Protein AF-A0A2N5Z388-F1 (afdb_monomer_lite)

Secondary structure (DSSP, 8-state):
-HHHHHHHHHHHHHTTS---------S--------HHHHTSEEEEEEE-TT--EEEEEEEEEE-TT--EEEEEEEEEE-TT--EEEEEEEEEEHHHHHHHTTT----SEEEEEEEEEES-TTSBPEEEEEEEEEEEETTTTEEEEEEEEEEEE--B-TTSPEEEEPPPP---TTS---S-TTEEE-TTT--EEEEEEEE-S----S---TTT-TT-EEEEEE-TTS-EEEEEEE--

pLDDT: mean 75.36, std 16.52, range [34.06, 96.88]

Sequence (236 aa):
MKQTFFYVTILIAVCFFTSPTKAQKIDLEKTYEITGKSKRGELLSVERNDAGDYILTYSTKIVNKLKEVKFKFQVYTFDKDFNFKNMEEKEVSLDKYREKTKGRYKGETYHVDGNVVAGFPGTALKLKKKRTTYKWSWYYQDYTSSTEILEKVKPRTEDGDKYIVKFCQNPPQDIALPSVATAFEDNVNGDLYFLAGIRNGKIMSKDFDVNEEHTDLHLIKFNKDLDMVGDLPIKF

Radius of gyration: 29.45 Å; chains: 1; bounding box: 60×61×71 Å

Structure (mmCIF, N/CA/C/O backbone):
data_AF-A0A2N5Z388-F1
#
_entry.id   AF-A0A2N5Z388-F1
#
loop_
_atom_site.group_PDB
_atom_site.id
_atom_site.type_symbol
_atom_site.label_atom_id
_atom_site.label_alt_id
_atom_site.label_comp_id
_atom_site.label_asym_id
_atom_site.label_entity_id
_atom_site.label_seq_id
_atom_site.pdbx_PDB_ins_code
_atom_site.Cartn_x
_atom_site.Cartn_y
_atom_site.Cartn_z
_atom_site.occupancy
_atom_site.B_iso_or_equiv
_atom_site.auth_seq_id
_atom_site.auth_comp_id
_atom_site.auth_asym_id
_atom_site.auth_atom_id
_atom_site.pdbx_PDB_model_num
ATOM 1 N N . MET A 1 1 ? -35.117 44.139 -31.746 1.00 52.50 1 MET A N 1
ATOM 2 C CA . MET A 1 1 ? -34.554 42.779 -31.564 1.00 52.50 1 MET A CA 1
ATOM 3 C C . MET A 1 1 ? -33.472 42.649 -30.482 1.00 52.50 1 MET A C 1
ATOM 5 O O . MET A 1 1 ? -33.254 41.533 -30.042 1.00 52.50 1 MET A O 1
ATOM 9 N N . LYS A 1 2 ? -32.812 43.723 -30.003 1.00 49.22 2 LYS A N 1
ATOM 10 C CA . LYS A 1 2 ? -31.748 43.614 -28.974 1.00 49.22 2 LYS A CA 1
ATOM 11 C C . LYS A 1 2 ? -32.232 43.598 -27.509 1.00 49.22 2 LYS A C 1
ATOM 13 O O . LYS A 1 2 ? -31.531 43.064 -26.662 1.00 49.22 2 LYS A O 1
ATOM 18 N N . GLN A 1 3 ? -33.419 44.132 -27.202 1.00 50.03 3 GLN A N 1
ATOM 19 C CA . GLN A 1 3 ? -33.930 44.187 -25.818 1.00 50.03 3 GLN A CA 1
ATOM 20 C C . GLN A 1 3 ? -34.580 42.877 -25.346 1.00 50.03 3 GLN A C 1
ATOM 22 O O . GLN A 1 3 ? -34.414 42.505 -24.192 1.00 50.03 3 GLN A O 1
ATOM 27 N N . THR A 1 4 ? -35.239 42.121 -26.227 1.00 50.91 4 THR A N 1
ATOM 28 C CA . THR A 1 4 ? -35.846 40.822 -25.879 1.00 50.91 4 THR A CA 1
ATOM 29 C C . THR A 1 4 ? -34.810 39.746 -25.553 1.00 50.91 4 THR A C 1
ATOM 31 O O . THR A 1 4 ? -35.052 38.914 -24.686 1.00 50.91 4 THR A O 1
ATOM 34 N N . PHE A 1 5 ? -33.621 39.805 -26.160 1.00 49.41 5 PHE A N 1
ATOM 35 C CA . PHE A 1 5 ? -32.517 38.889 -25.847 1.00 49.41 5 PHE A CA 1
ATOM 36 C C . PHE A 1 5 ? -31.910 39.122 -24.452 1.00 49.41 5 PHE A C 1
ATOM 38 O O . PHE A 1 5 ? -31.371 38.195 -23.855 1.00 49.41 5 PHE A O 1
ATOM 45 N N . PHE A 1 6 ? -32.011 40.337 -23.904 1.00 50.44 6 PHE A N 1
ATOM 46 C CA . PHE A 1 6 ? -31.430 40.659 -22.597 1.00 50.44 6 PHE A CA 1
ATOM 47 C C . PHE A 1 6 ? -32.284 40.121 -21.436 1.00 50.44 6 PHE A C 1
ATOM 49 O O . PHE A 1 6 ? -31.749 39.613 -20.453 1.00 50.44 6 PHE A O 1
ATOM 56 N N . TYR A 1 7 ? -33.613 40.141 -21.582 1.00 53.28 7 TYR A N 1
ATOM 57 C CA . TYR A 1 7 ? -34.532 39.610 -20.569 1.00 53.28 7 TYR A CA 1
ATOM 58 C C . TYR A 1 7 ? -34.554 38.079 -20.517 1.00 53.28 7 TYR A C 1
ATOM 60 O O . TYR A 1 7 ? -34.660 37.516 -19.431 1.00 53.28 7 TYR A O 1
ATOM 68 N N . VAL A 1 8 ? -34.385 37.396 -21.655 1.00 57.53 8 VAL A N 1
ATOM 69 C CA . VAL A 1 8 ? -34.320 35.922 -21.693 1.00 57.53 8 VAL A CA 1
ATOM 70 C C . VAL A 1 8 ? -33.070 35.404 -20.967 1.00 57.53 8 VAL A C 1
ATOM 72 O O . VAL A 1 8 ? -33.149 34.418 -20.238 1.00 57.53 8 VAL A O 1
ATOM 75 N N . THR A 1 9 ? -31.942 36.112 -21.067 1.00 54.94 9 THR A N 1
ATOM 76 C CA . THR A 1 9 ? -30.701 35.745 -20.363 1.00 54.94 9 THR A CA 1
ATOM 77 C C . THR A 1 9 ? -30.797 35.968 -18.847 1.00 54.94 9 THR A C 1
ATOM 79 O O . THR A 1 9 ? -30.285 35.159 -18.076 1.00 54.94 9 THR A O 1
ATOM 82 N N . ILE A 1 10 ? -31.508 37.010 -18.395 1.00 57.22 10 ILE A N 1
ATOM 83 C CA . ILE A 1 10 ? -31.746 37.259 -16.959 1.00 57.22 10 ILE A CA 1
ATOM 84 C C . ILE A 1 10 ? -32.736 36.239 -16.374 1.00 57.22 10 ILE A C 1
ATOM 86 O O . ILE A 1 10 ? -32.547 35.790 -15.246 1.00 57.22 10 ILE A O 1
ATOM 90 N N . LEU A 1 11 ? -33.747 35.808 -17.137 1.00 52.12 11 LEU A N 1
ATOM 91 C CA . LEU A 1 11 ? -34.729 34.829 -16.660 1.00 52.12 11 LEU A CA 1
ATOM 92 C C . LEU A 1 11 ? -34.120 33.425 -16.475 1.00 52.12 11 LEU A C 1
ATOM 94 O O . LEU A 1 11 ? -34.446 32.738 -15.512 1.00 52.12 11 LEU A O 1
ATOM 98 N N . ILE A 1 12 ? -33.192 33.018 -17.348 1.00 56.06 12 ILE A N 1
ATOM 99 C CA . ILE A 1 12 ? -32.501 31.720 -17.236 1.00 56.06 12 ILE A CA 1
ATOM 100 C C . ILE A 1 12 ? -31.494 31.723 -16.074 1.00 56.06 12 ILE A C 1
ATOM 102 O O . ILE A 1 12 ? -31.349 30.711 -15.393 1.00 56.06 12 ILE A O 1
ATOM 106 N N . ALA A 1 13 ? -30.852 32.859 -15.777 1.00 54.09 13 ALA A N 1
ATOM 107 C CA . ALA A 1 13 ? -29.900 32.969 -14.669 1.00 54.09 13 ALA A CA 1
ATOM 108 C C . ALA A 1 13 ? -30.557 32.867 -13.276 1.00 54.09 13 ALA A C 1
ATOM 110 O O . ALA A 1 13 ? -29.915 32.409 -12.334 1.00 54.09 13 ALA A O 1
ATOM 111 N N . VAL A 1 14 ? -31.836 33.234 -13.132 1.00 55.53 14 VAL A N 1
ATOM 112 C CA . VAL A 1 14 ? -32.560 33.167 -11.845 1.00 55.53 14 VAL A CA 1
ATOM 113 C C . VAL A 1 14 ? -33.070 31.750 -11.533 1.00 55.53 14 VAL A C 1
ATOM 115 O O . VAL A 1 14 ? -33.225 31.395 -10.366 1.00 55.53 14 VAL A O 1
ATOM 118 N N . CYS A 1 15 ? -33.249 30.890 -12.540 1.00 54.38 15 CYS A N 1
ATOM 119 C CA . CYS A 1 15 ? -33.737 29.519 -12.343 1.00 54.38 15 CYS A CA 1
ATOM 120 C C . CYS A 1 15 ? -32.677 28.517 -11.842 1.00 54.38 15 CYS A C 1
ATOM 122 O O . CYS A 1 15 ? -33.039 27.399 -11.484 1.00 54.38 15 CYS A O 1
ATOM 124 N N . PHE A 1 16 ? -31.393 28.890 -11.772 1.00 53.34 16 PHE A N 1
ATOM 125 C CA . PHE A 1 16 ? -30.321 27.990 -11.315 1.00 53.34 16 PHE A CA 1
ATOM 126 C C . PHE A 1 16 ? -29.938 28.131 -9.829 1.00 53.34 16 PHE A C 1
ATOM 128 O O . PHE A 1 16 ? -29.098 27.369 -9.356 1.00 53.34 16 PHE A O 1
ATOM 135 N N . PHE A 1 17 ? -30.550 29.045 -9.064 1.00 57.03 17 PHE A N 1
ATOM 136 C CA . PHE A 1 17 ? -30.087 29.369 -7.701 1.00 57.03 17 PHE A CA 1
ATOM 137 C C . PHE A 1 17 ? -30.888 28.781 -6.534 1.00 57.03 17 PHE A C 1
ATOM 139 O O . PHE A 1 17 ? -30.565 29.063 -5.383 1.00 57.03 17 PHE A O 1
ATOM 146 N N . THR A 1 18 ? -31.891 27.935 -6.767 1.00 57.53 18 THR A N 1
ATOM 147 C CA . THR A 1 18 ? -32.711 27.401 -5.663 1.00 57.53 18 THR A CA 1
ATOM 148 C C . THR A 1 18 ? -32.957 25.903 -5.775 1.00 57.53 18 THR A C 1
ATOM 150 O O . THR A 1 18 ? -34.078 25.422 -5.654 1.00 57.53 18 THR A O 1
ATOM 153 N N . SER A 1 19 ? -31.889 25.122 -5.929 1.00 63.31 19 SER A N 1
ATOM 154 C CA . SER A 1 19 ? -31.940 23.764 -5.382 1.00 63.31 19 SER A CA 1
ATOM 155 C C . SER A 1 19 ? -31.732 23.886 -3.872 1.00 63.31 19 SER A C 1
ATOM 157 O O . SER A 1 19 ? -30.620 24.232 -3.469 1.00 63.31 19 SER A O 1
ATOM 159 N N . PRO A 1 20 ? -32.744 23.651 -3.010 1.00 61.53 20 PRO A N 1
ATOM 160 C CA . PRO A 1 20 ? -32.482 23.497 -1.592 1.00 61.53 20 PRO A CA 1
ATOM 161 C C . PRO A 1 20 ? -31.574 22.280 -1.457 1.00 61.53 20 PRO A C 1
ATOM 163 O O . PRO A 1 20 ? -32.001 21.136 -1.617 1.00 61.53 20 PRO A O 1
ATOM 166 N N . THR A 1 21 ? -30.295 22.534 -1.202 1.00 62.12 21 THR A N 1
ATOM 167 C CA . THR A 1 21 ? -29.378 21.529 -0.689 1.00 62.12 21 THR A CA 1
ATOM 168 C C . THR A 1 21 ? -30.033 20.983 0.569 1.00 62.12 21 THR A C 1
ATOM 170 O O . THR A 1 21 ? -30.054 21.654 1.601 1.00 62.12 21 THR A O 1
ATOM 173 N N . LYS A 1 22 ? -30.646 19.799 0.472 1.00 65.56 22 LYS A N 1
ATOM 174 C CA . LYS A 1 22 ? -31.075 19.032 1.637 1.00 65.56 22 LYS A CA 1
ATOM 175 C C . LYS A 1 22 ? -29.800 18.669 2.382 1.00 65.56 22 LYS A C 1
ATOM 177 O O . LYS A 1 22 ? -29.183 17.644 2.105 1.00 65.56 22 LYS A O 1
ATOM 182 N N . ALA A 1 23 ? -29.359 19.568 3.254 1.00 66.50 23 ALA A N 1
ATOM 183 C CA . ALA A 1 23 ? -28.305 19.279 4.198 1.00 66.50 23 ALA A CA 1
ATOM 184 C C . ALA A 1 23 ? -28.778 18.065 4.998 1.00 66.50 23 ALA A C 1
ATOM 186 O O . ALA A 1 23 ? -29.896 18.064 5.520 1.00 66.50 23 ALA A O 1
ATOM 187 N N . GLN A 1 24 ? -27.971 17.007 5.015 1.00 70.56 24 GLN A N 1
ATOM 188 C CA . GLN A 1 24 ? -28.251 15.848 5.848 1.00 70.56 24 GLN A CA 1
ATOM 189 C C . GLN A 1 24 ? -28.331 16.347 7.290 1.00 70.56 24 GLN A C 1
ATOM 191 O O . GLN A 1 24 ? -27.362 16.892 7.818 1.00 70.56 24 GLN A O 1
ATOM 196 N N . LYS A 1 25 ? -29.514 16.242 7.893 1.00 78.31 25 LYS A N 1
AT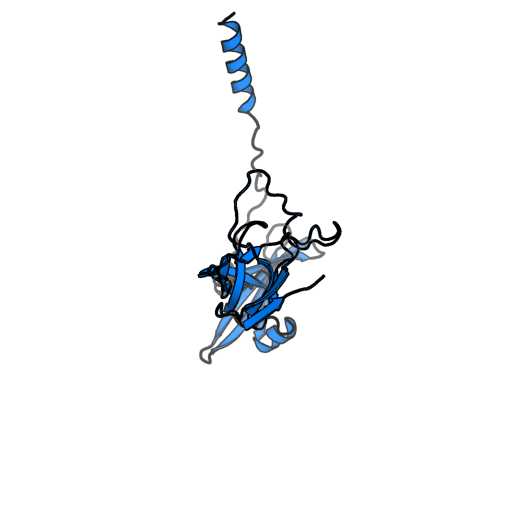OM 197 C CA . LYS A 1 25 ? -29.693 16.570 9.299 1.00 78.31 25 LYS A CA 1
ATOM 198 C C . LYS A 1 25 ? -29.243 15.348 10.088 1.00 78.31 25 LYS A C 1
ATOM 200 O O . LYS A 1 25 ? -29.709 14.244 9.824 1.00 78.31 25 LYS A O 1
ATOM 205 N N . ILE A 1 26 ? -28.286 15.537 10.988 1.00 80.38 26 ILE A N 1
ATOM 206 C CA . ILE A 1 26 ? -27.867 14.481 11.906 1.00 80.38 26 ILE A CA 1
ATOM 207 C C . ILE A 1 26 ? -28.966 14.373 12.962 1.00 80.38 26 ILE A C 1
ATOM 209 O O . ILE A 1 26 ? -29.173 15.305 13.738 1.00 80.38 26 ILE A O 1
ATOM 213 N N . ASP A 1 27 ? -29.702 13.264 12.943 1.00 81.94 27 ASP A N 1
ATOM 214 C CA . ASP A 1 27 ? -30.831 13.043 13.854 1.00 81.94 27 ASP A CA 1
ATOM 215 C C . ASP A 1 27 ? -30.377 12.646 15.267 1.00 81.94 27 ASP A C 1
ATOM 217 O O . ASP A 1 27 ? -31.081 12.909 16.240 1.00 81.94 27 ASP A O 1
ATOM 221 N N . LEU A 1 28 ? -29.194 12.034 15.393 1.00 84.94 28 LEU A N 1
ATOM 222 C CA . LEU A 1 28 ? -28.640 11.584 16.666 1.00 84.94 28 LEU A CA 1
ATOM 223 C C . LEU A 1 28 ? -27.109 11.646 16.644 1.00 84.94 28 LEU A C 1
ATOM 225 O O . LEU A 1 28 ? -26.469 11.038 15.789 1.00 84.94 28 LEU A O 1
ATOM 229 N N . GLU A 1 29 ? -26.533 12.343 17.621 1.00 86.94 29 GLU A N 1
ATOM 230 C CA . GLU A 1 29 ? -25.091 12.442 17.843 1.00 86.94 29 GLU A CA 1
ATOM 231 C C . GLU A 1 29 ? -24.796 12.184 19.324 1.00 86.94 29 GLU A C 1
ATOM 233 O O . GLU A 1 29 ? -25.458 12.738 20.206 1.00 86.94 29 GLU A O 1
ATOM 238 N N . LYS A 1 30 ? -23.814 11.323 19.608 1.00 91.69 30 LYS A N 1
ATOM 239 C CA . LYS A 1 30 ? -23.309 11.071 20.962 1.00 91.69 30 LYS A CA 1
ATOM 240 C C . LYS A 1 30 ? -21.792 11.008 20.950 1.00 91.69 30 LYS A C 1
ATOM 242 O O . LYS A 1 30 ? -21.188 10.468 20.026 1.00 91.69 30 LYS A O 1
ATOM 247 N N . THR A 1 31 ? -21.193 11.502 22.027 1.00 92.19 31 THR A N 1
ATOM 248 C CA . THR A 1 31 ? -19.744 11.485 22.226 1.00 92.19 31 THR A CA 1
ATOM 249 C C . THR A 1 31 ? -19.378 10.430 23.256 1.00 92.19 31 THR A C 1
ATOM 251 O O . THR A 1 31 ? -19.951 10.389 24.344 1.00 92.19 31 THR A O 1
ATOM 254 N N . TYR A 1 32 ? -18.388 9.602 22.934 1.00 92.69 32 TYR A N 1
ATOM 255 C CA . TYR A 1 32 ? -17.795 8.648 23.863 1.00 92.69 32 TYR A CA 1
ATOM 256 C C . TYR A 1 32 ? -16.274 8.792 23.849 1.00 92.69 32 TYR A C 1
ATOM 258 O O . TYR A 1 32 ? -15.652 8.845 22.785 1.00 92.69 32 TYR A O 1
ATOM 266 N N . GLU A 1 33 ? -15.659 8.844 25.029 1.00 93.81 33 GLU A N 1
ATOM 267 C CA . GLU A 1 33 ? -14.208 8.923 25.132 1.00 93.81 33 GLU A CA 1
ATOM 268 C C . GLU A 1 33 ? -13.572 7.534 24.992 1.00 93.81 33 GLU A C 1
ATOM 270 O O . GLU A 1 33 ? -13.584 6.711 25.906 1.00 93.81 33 GLU A O 1
ATOM 275 N N . ILE A 1 34 ? -12.969 7.280 23.831 1.00 93.00 34 ILE A N 1
ATOM 276 C CA . ILE A 1 34 ? -12.161 6.078 23.602 1.00 93.00 34 ILE A CA 1
ATOM 277 C C . ILE A 1 34 ? -10.855 6.128 24.408 1.00 93.00 34 ILE A C 1
ATOM 279 O O . ILE A 1 34 ? -10.357 7.195 24.780 1.00 93.00 34 ILE A O 1
ATOM 283 N N . THR A 1 35 ? -10.239 4.968 24.643 1.00 93.19 35 THR A N 1
ATOM 284 C CA . THR A 1 35 ? -9.015 4.915 25.454 1.00 93.19 35 THR A CA 1
ATOM 285 C C . THR A 1 35 ? -7.844 5.599 24.746 1.00 93.19 35 THR A C 1
ATOM 287 O O . THR A 1 35 ? -7.785 5.682 23.518 1.00 93.19 35 THR A O 1
ATOM 290 N N . GLY A 1 36 ? -6.825 5.997 25.512 1.00 89.19 36 GLY A N 1
ATOM 291 C CA . GLY A 1 36 ? -5.587 6.536 24.946 1.00 89.19 36 GLY A CA 1
ATOM 292 C C . GLY A 1 36 ? -4.857 5.583 23.987 1.00 89.19 36 GLY A C 1
ATOM 293 O O . GLY A 1 36 ? -4.080 6.053 23.161 1.00 89.19 36 GLY A O 1
ATOM 294 N N . LYS A 1 37 ? -5.090 4.261 24.066 1.00 88.12 37 LYS A N 1
ATOM 295 C CA . LYS A 1 37 ? -4.551 3.303 23.084 1.00 88.12 37 LYS A CA 1
ATOM 296 C C . LYS A 1 37 ? -5.266 3.481 21.744 1.00 88.12 37 LYS A C 1
ATOM 298 O O . LYS A 1 37 ? -4.593 3.750 20.755 1.00 88.12 37 LYS A O 1
ATOM 303 N N . SER A 1 38 ? -6.600 3.455 21.745 1.00 87.25 38 SER A N 1
ATOM 304 C CA . SER A 1 38 ? -7.422 3.695 20.551 1.00 87.25 38 SER A CA 1
ATOM 305 C C . SER A 1 38 ? -7.172 5.065 19.929 1.00 87.25 38 SER A C 1
ATOM 307 O O . SER A 1 38 ? -7.058 5.148 18.713 1.00 87.25 38 SER A O 1
ATOM 309 N N . LYS A 1 39 ? -6.977 6.123 20.736 1.00 87.94 39 LYS A N 1
ATOM 310 C CA . LYS A 1 39 ? -6.624 7.468 20.230 1.00 87.94 39 LYS A CA 1
ATOM 311 C C . LYS A 1 39 ? -5.308 7.495 19.439 1.00 87.94 39 LYS A C 1
ATOM 313 O O . LYS A 1 39 ? -5.156 8.316 18.546 1.00 87.94 39 LYS A O 1
ATOM 318 N N . ARG A 1 40 ? -4.343 6.636 19.790 1.00 87.88 40 ARG A N 1
ATOM 319 C CA . ARG A 1 40 ? -3.055 6.495 19.078 1.00 87.88 40 ARG A CA 1
ATOM 320 C C . ARG A 1 40 ? -3.086 5.420 17.989 1.00 87.88 40 ARG A C 1
ATOM 322 O O . ARG A 1 40 ? -2.080 5.221 17.314 1.00 87.88 40 ARG A O 1
ATOM 329 N N . GLY A 1 41 ? -4.175 4.665 17.916 1.00 86.06 41 GLY A N 1
ATOM 330 C CA . GLY A 1 41 ? -4.373 3.582 16.970 1.00 86.06 41 GLY A CA 1
ATOM 331 C C . GLY A 1 41 ? -5.112 4.029 15.716 1.00 86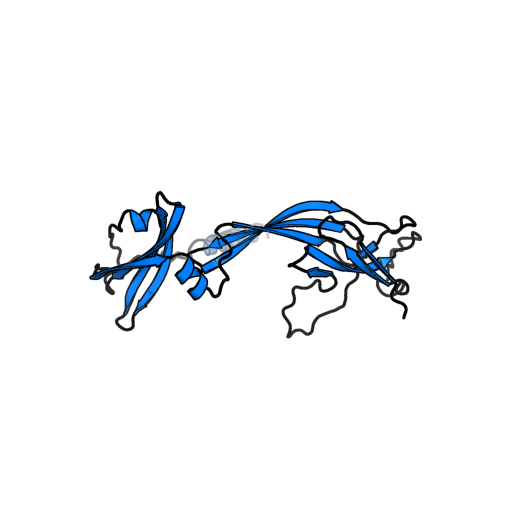.06 41 GLY A C 1
ATOM 332 O O . GLY A 1 41 ? -5.337 5.215 15.491 1.00 86.06 41 GLY A O 1
ATOM 333 N N . GLU A 1 42 ? -5.523 3.047 14.924 1.00 85.38 42 GLU A N 1
ATOM 334 C CA . GLU A 1 42 ? -6.363 3.230 13.740 1.00 85.38 42 GLU A CA 1
ATOM 335 C C . GLU A 1 42 ? -7.706 2.517 13.947 1.00 85.38 42 GLU A C 1
ATOM 337 O O . GLU A 1 42 ? -7.741 1.403 14.482 1.00 85.38 42 GLU A O 1
ATOM 342 N N . LEU A 1 43 ? -8.809 3.147 13.529 1.00 89.69 43 LEU A N 1
ATOM 343 C CA . LEU A 1 43 ? -10.124 2.505 13.448 1.00 89.69 43 LEU A CA 1
ATOM 344 C C . LEU A 1 43 ? -10.109 1.551 12.256 1.00 89.69 43 LEU A C 1
ATOM 346 O O . LEU A 1 43 ? -10.121 2.024 11.131 1.00 89.69 43 LEU A O 1
ATOM 350 N N . LEU A 1 44 ? -10.069 0.243 12.497 1.00 85.62 44 LEU A N 1
ATOM 351 C CA . LEU A 1 44 ? -9.966 -0.800 11.476 1.00 85.62 44 LEU A CA 1
ATOM 352 C C . LEU A 1 44 ? -11.281 -1.119 10.784 1.00 85.62 44 LEU A C 1
ATOM 354 O O . LEU A 1 44 ? -11.307 -1.319 9.575 1.00 85.62 44 LEU A O 1
ATOM 358 N N . SER A 1 45 ? -12.358 -1.231 11.552 1.00 87.44 45 SER A N 1
ATOM 359 C CA . SER A 1 45 ? -13.660 -1.564 10.994 1.00 87.44 45 SER A CA 1
ATOM 360 C C . SER A 1 45 ? -14.785 -0.958 11.811 1.00 87.44 45 SER A C 1
ATOM 362 O O . SER A 1 45 ? -14.659 -0.726 13.018 1.00 87.44 45 SER A O 1
ATOM 364 N N . VAL A 1 46 ? -15.874 -0.686 11.099 1.00 92.19 46 VAL A N 1
ATOM 365 C CA . VAL A 1 46 ? -17.172 -0.322 11.652 1.00 92.19 46 VAL A CA 1
ATOM 366 C C . VAL A 1 46 ? -18.163 -1.304 11.058 1.00 92.19 46 VAL A C 1
ATOM 368 O O . VAL A 1 46 ? -18.428 -1.282 9.858 1.00 92.19 46 VAL A O 1
ATOM 371 N N . GLU A 1 47 ? -18.666 -2.194 11.894 1.00 93.88 47 GLU A N 1
ATOM 372 C CA . GLU A 1 47 ? -19.562 -3.275 11.500 1.00 93.88 47 GLU A CA 1
ATOM 373 C C . GLU A 1 47 ? -20.864 -3.178 12.293 1.00 93.88 47 GLU A C 1
ATOM 375 O O . GLU A 1 47 ? -20.945 -2.470 13.299 1.00 93.88 47 GLU A O 1
ATOM 380 N N . ARG A 1 48 ? -21.900 -3.887 11.841 1.00 94.50 48 ARG A N 1
ATOM 381 C CA . ARG A 1 48 ? -23.100 -4.123 12.642 1.00 94.50 48 ARG A CA 1
ATOM 382 C C . ARG A 1 48 ? -23.265 -5.613 12.882 1.00 94.50 48 ARG A C 1
ATOM 384 O O . ARG A 1 48 ? -23.109 -6.391 11.946 1.00 94.50 48 ARG A O 1
ATOM 391 N N . ASN A 1 49 ? -23.587 -5.995 14.113 1.00 92.50 49 ASN A N 1
ATOM 392 C CA . ASN A 1 49 ? -23.976 -7.375 14.407 1.00 92.50 49 ASN A CA 1
ATOM 393 C C . ASN A 1 49 ? -25.440 -7.638 14.017 1.00 92.50 49 ASN A C 1
ATOM 395 O O . ASN A 1 49 ? -26.177 -6.718 13.657 1.00 92.50 49 ASN A O 1
ATOM 399 N N . ASP A 1 50 ? -25.881 -8.888 14.159 1.00 90.94 50 ASP A N 1
ATOM 400 C CA . ASP A 1 50 ? -27.258 -9.303 13.853 1.00 90.94 50 ASP A CA 1
ATOM 401 C C . ASP A 1 50 ? -28.310 -8.583 14.714 1.00 90.94 50 ASP A C 1
ATOM 403 O O . ASP A 1 50 ? -29.441 -8.361 14.280 1.00 90.94 50 ASP A O 1
ATOM 407 N N . ALA A 1 51 ? -27.939 -8.154 15.927 1.00 91.00 51 ALA A N 1
ATOM 408 C CA . ALA A 1 51 ? -28.804 -7.347 16.788 1.00 91.00 51 ALA A CA 1
ATOM 409 C C . ALA A 1 51 ? -28.944 -5.891 16.294 1.00 91.00 51 ALA A C 1
ATOM 411 O O . ALA A 1 51 ? -29.857 -5.178 16.721 1.00 91.00 51 ALA A O 1
ATOM 412 N N . GLY A 1 52 ? -28.088 -5.461 15.362 1.00 91.62 52 GLY A N 1
ATOM 413 C CA . GLY A 1 52 ? -28.002 -4.113 14.807 1.00 91.62 52 GLY A CA 1
ATOM 414 C C . GLY A 1 52 ? -27.1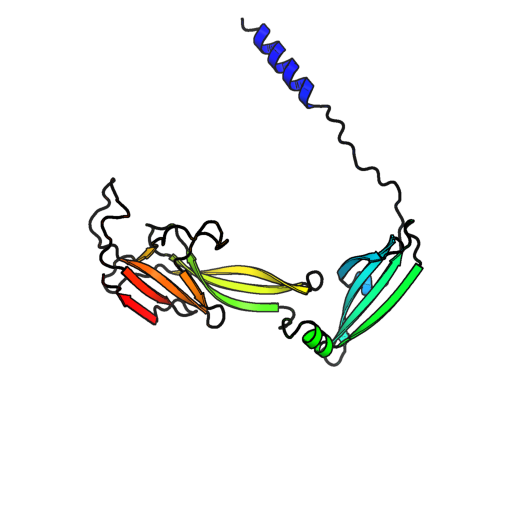66 -3.141 15.643 1.00 91.62 52 GLY A C 1
ATOM 415 O O . GLY A 1 52 ? -27.239 -1.938 15.397 1.00 91.62 52 GLY A O 1
ATOM 416 N N . ASP A 1 53 ? -26.401 -3.645 16.610 1.00 95.62 53 ASP A N 1
ATOM 417 C CA . ASP A 1 53 ? -25.426 -2.869 17.374 1.00 95.62 53 ASP A CA 1
ATOM 418 C C . ASP A 1 53 ? -24.203 -2.560 16.509 1.00 95.62 53 ASP A C 1
ATOM 420 O O . ASP A 1 53 ? -23.793 -3.380 15.687 1.00 95.62 53 ASP A O 1
ATOM 424 N N . TYR A 1 54 ? -23.596 -1.397 16.723 1.00 95.25 54 TYR A N 1
ATOM 425 C CA . TYR A 1 54 ? -22.364 -0.993 16.058 1.00 95.25 54 TYR A CA 1
ATOM 426 C C . TYR A 1 54 ? -21.149 -1.577 16.769 1.00 95.25 54 TYR A C 1
ATOM 428 O O . TYR A 1 54 ? -21.003 -1.432 17.981 1.00 95.25 54 TYR A O 1
ATOM 436 N N . ILE A 1 55 ? -20.246 -2.171 15.999 1.00 96.00 55 ILE A N 1
ATOM 437 C CA . ILE A 1 55 ? -18.982 -2.728 16.467 1.00 96.00 55 ILE A CA 1
ATOM 438 C C . ILE A 1 55 ? -17.851 -1.930 15.829 1.00 96.00 55 ILE A C 1
ATOM 440 O O . ILE A 1 55 ? -17.676 -1.945 14.611 1.00 96.00 55 ILE A O 1
ATOM 444 N N . LEU A 1 56 ? -17.089 -1.220 16.656 1.00 95.06 56 LEU A N 1
ATOM 445 C CA . LEU A 1 56 ? -15.943 -0.421 16.240 1.00 95.06 56 LEU A CA 1
ATOM 446 C C . LEU A 1 56 ? -14.666 -1.111 16.706 1.00 95.06 56 LEU A C 1
ATOM 448 O O . LEU A 1 56 ? -14.401 -1.196 17.906 1.00 95.06 56 LEU A O 1
ATOM 452 N N . THR A 1 57 ? -13.850 -1.569 15.763 1.00 92.19 57 THR A N 1
ATOM 453 C CA . THR A 1 57 ? -12.572 -2.215 16.076 1.00 92.19 57 THR A CA 1
ATOM 454 C C . THR A 1 57 ? -11.434 -1.231 15.880 1.00 92.19 57 THR A C 1
ATOM 456 O O . THR A 1 57 ? -11.152 -0.827 14.759 1.00 92.19 57 THR A O 1
ATOM 459 N N . TYR A 1 58 ? -10.727 -0.886 16.949 1.00 91.62 58 TYR A N 1
ATOM 460 C CA . TYR A 1 58 ? -9.484 -0.122 16.885 1.00 91.62 58 TYR A CA 1
ATOM 461 C C . TYR A 1 58 ? -8.290 -1.057 16.982 1.00 91.62 58 TYR A C 1
ATOM 463 O O . TYR A 1 58 ? -8.332 -2.040 17.721 1.00 91.62 58 TYR A O 1
ATOM 471 N N . SER A 1 59 ? -7.199 -0.732 16.293 1.00 87.88 59 SER A N 1
ATOM 472 C CA . SER A 1 59 ? -5.918 -1.408 16.486 1.00 87.88 59 SER A CA 1
ATOM 473 C C . SER A 1 59 ? -4.816 -0.445 16.870 1.00 87.88 59 SER A C 1
ATOM 475 O O . SER A 1 59 ? -4.708 0.661 16.349 1.00 87.88 59 SER A O 1
ATOM 477 N N . THR A 1 60 ? -3.966 -0.889 17.784 1.00 89.06 60 THR A N 1
ATOM 478 C CA . THR A 1 60 ? -2.797 -0.145 18.226 1.00 89.06 60 THR A CA 1
ATOM 479 C C . THR A 1 60 ? -1.588 -1.057 18.173 1.00 89.06 60 THR A C 1
ATOM 481 O O . THR A 1 60 ? -1.545 -2.108 18.822 1.00 89.06 60 THR A O 1
ATOM 484 N N . LYS A 1 61 ? -0.570 -0.627 17.433 1.00 84.88 61 LYS A N 1
ATOM 485 C CA . LYS A 1 61 ? 0.752 -1.238 17.485 1.00 84.88 61 LYS A CA 1
ATOM 486 C C . LYS A 1 61 ? 1.441 -0.850 18.788 1.00 84.88 61 LYS A C 1
ATOM 488 O O . LYS A 1 61 ? 1.540 0.327 19.131 1.00 84.88 61 LYS A O 1
ATOM 493 N N . ILE A 1 62 ? 1.957 -1.843 19.495 1.00 84.88 62 ILE A N 1
ATOM 494 C CA . ILE A 1 62 ? 2.765 -1.663 20.694 1.00 84.88 62 ILE A CA 1
ATOM 495 C C . ILE A 1 62 ? 4.130 -2.269 20.431 1.00 84.88 62 ILE A C 1
ATOM 497 O O . ILE A 1 62 ? 4.251 -3.444 20.089 1.00 84.88 62 ILE A O 1
ATOM 501 N N . VAL A 1 63 ? 5.158 -1.448 20.607 1.00 83.44 63 VAL A N 1
ATOM 502 C CA . VAL A 1 63 ? 6.550 -1.884 20.594 1.00 83.44 63 VAL A CA 1
ATOM 503 C C . VAL A 1 63 ? 7.028 -1.854 22.036 1.00 83.44 63 VAL A C 1
ATOM 505 O O . VAL A 1 63 ? 6.993 -0.802 22.677 1.00 83.44 63 VAL A O 1
ATOM 508 N N . ASN A 1 64 ? 7.406 -3.009 22.581 1.00 81.44 64 ASN A N 1
ATOM 509 C CA . ASN A 1 64 ? 7.935 -3.067 23.941 1.00 81.44 64 ASN A CA 1
ATOM 510 C C . ASN A 1 64 ? 9.431 -2.693 23.977 1.00 81.44 64 ASN A C 1
ATOM 512 O O . ASN A 1 64 ? 10.076 -2.506 22.944 1.00 81.44 64 ASN A O 1
ATOM 516 N N . LYS A 1 65 ? 10.005 -2.594 25.184 1.00 80.25 65 LYS A N 1
ATOM 517 C CA . LYS A 1 65 ? 11.430 -2.258 25.382 1.00 80.25 65 LYS A CA 1
ATOM 518 C C . LYS A 1 6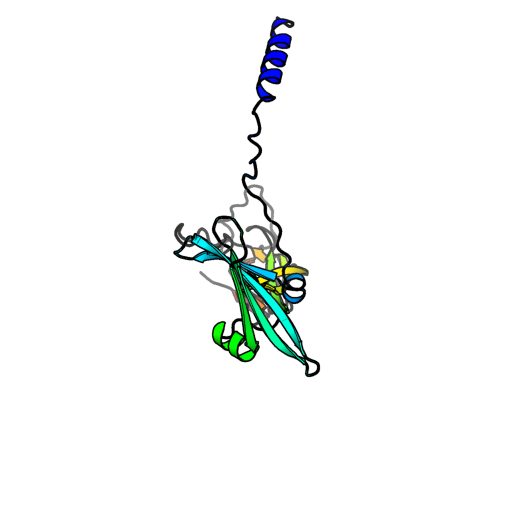5 ? 12.390 -3.250 24.709 1.00 80.25 65 LYS A C 1
ATOM 520 O O . LYS A 1 65 ? 13.509 -2.875 24.381 1.00 80.25 65 LYS A O 1
ATOM 525 N N . LEU A 1 66 ? 11.941 -4.485 24.482 1.00 79.12 66 LEU A N 1
ATOM 526 C CA . LEU A 1 66 ? 12.692 -5.554 23.821 1.00 79.12 66 LEU A CA 1
ATOM 527 C C . LEU A 1 66 ? 12.503 -5.558 22.291 1.00 79.12 66 LEU A C 1
ATOM 529 O O . LEU A 1 66 ? 12.935 -6.492 21.626 1.00 79.12 66 LEU A O 1
ATOM 533 N N . LYS A 1 67 ? 11.880 -4.513 21.720 1.00 77.25 67 LYS A N 1
ATOM 534 C CA . LYS A 1 67 ? 11.541 -4.379 20.290 1.00 77.25 67 LYS A CA 1
ATOM 535 C C . LYS A 1 67 ? 10.585 -5.451 19.756 1.00 77.25 67 LYS A C 1
ATOM 537 O O . LYS A 1 67 ? 10.418 -5.572 18.543 1.00 77.25 67 LYS A O 1
ATOM 542 N N . GLU A 1 68 ? 9.900 -6.180 20.629 1.00 79.44 68 GLU A N 1
ATOM 543 C CA . GLU A 1 68 ? 8.829 -7.074 20.210 1.00 79.44 68 GLU A CA 1
ATOM 544 C C . GLU A 1 68 ? 7.606 -6.246 19.822 1.00 79.44 68 GLU A C 1
ATOM 546 O O . GLU A 1 68 ? 7.169 -5.346 20.552 1.00 79.44 68 GLU A O 1
ATOM 551 N N . VAL A 1 69 ? 7.052 -6.569 18.657 1.00 81.62 69 VAL A N 1
ATOM 552 C CA . VAL A 1 69 ? 5.858 -5.921 18.127 1.00 81.62 69 VAL A CA 1
ATOM 553 C C . VAL A 1 69 ? 4.640 -6.754 18.492 1.00 81.62 69 VAL A C 1
ATOM 555 O O . VAL A 1 69 ? 4.538 -7.934 18.144 1.00 81.62 69 VAL A O 1
ATOM 558 N N . LYS A 1 70 ? 3.691 -6.116 19.170 1.00 85.69 70 LYS A N 1
ATOM 559 C CA . LYS A 1 70 ? 2.384 -6.683 19.482 1.00 85.69 70 LYS A CA 1
ATOM 560 C C . LYS A 1 70 ? 1.284 -5.764 18.983 1.00 85.69 70 LYS A C 1
ATOM 562 O O . LYS A 1 70 ? 1.427 -4.543 18.990 1.00 85.69 70 LYS A O 1
ATOM 567 N N . PHE A 1 71 ? 0.171 -6.360 18.598 1.00 84.12 71 PHE A N 1
ATOM 568 C CA . PHE A 1 71 ? -1.017 -5.647 18.165 1.00 84.12 71 PHE A CA 1
ATOM 569 C C . PHE A 1 71 ? -2.092 -5.815 19.214 1.00 84.12 71 PHE A C 1
ATOM 571 O O . PHE A 1 71 ? -2.436 -6.938 19.584 1.00 84.12 71 PHE A O 1
ATOM 578 N N . LYS A 1 72 ? -2.606 -4.693 19.704 1.00 89.12 72 LYS A N 1
ATOM 579 C CA . LYS A 1 72 ? -3.779 -4.680 20.566 1.00 89.12 72 LYS A CA 1
ATOM 580 C C . LYS A 1 72 ? -4.978 -4.223 19.766 1.00 89.12 72 LYS A C 1
ATOM 582 O O . LYS A 1 72 ? -4.916 -3.181 19.124 1.00 89.12 72 LYS A O 1
ATOM 587 N N . PHE A 1 73 ? -6.045 -4.994 19.837 1.00 90.50 73 PHE A N 1
ATOM 588 C CA . PHE A 1 73 ? -7.334 -4.684 19.252 1.00 90.50 73 PHE A CA 1
ATOM 589 C C . PHE A 1 73 ? -8.284 -4.311 20.382 1.00 90.50 73 PHE A C 1
ATOM 591 O O . PHE A 1 73 ? -8.375 -5.060 21.352 1.00 90.50 73 PHE A O 1
ATOM 598 N N . GLN A 1 74 ? -8.945 -3.163 20.279 1.00 94.06 74 GLN A N 1
ATOM 599 C CA . GLN A 1 74 ? -10.006 -2.753 21.194 1.00 94.06 74 GLN A CA 1
ATOM 600 C C . GLN A 1 74 ? -11.310 -2.693 20.410 1.00 94.06 74 GLN A C 1
ATOM 602 O O . GLN A 1 74 ? -11.441 -1.885 19.492 1.00 94.06 74 GLN A O 1
ATOM 607 N N . VAL A 1 75 ? -12.235 -3.585 20.743 1.00 95.62 75 VAL A N 1
ATOM 608 C CA . VAL A 1 75 ? -13.531 -3.727 20.080 1.00 95.62 75 VAL A CA 1
ATOM 609 C C . VAL A 1 75 ? -14.573 -3.077 20.971 1.00 95.62 75 VAL A C 1
ATOM 611 O O . VAL A 1 75 ? -14.798 -3.541 22.083 1.00 95.62 75 VAL A O 1
ATOM 614 N N . TYR A 1 76 ? -15.167 -1.985 20.508 1.00 96.81 76 TYR A N 1
ATOM 615 C CA . TYR A 1 76 ? -16.216 -1.256 21.212 1.00 96.81 76 TYR A CA 1
ATOM 616 C C . TYR A 1 76 ? -17.564 -1.616 20.609 1.00 96.81 76 TYR A C 1
ATOM 618 O O . TYR A 1 76 ? -17.730 -1.509 19.394 1.00 96.81 76 TYR A O 1
ATOM 626 N N . THR A 1 77 ? -18.529 -1.965 21.451 1.00 96.88 77 THR A N 1
ATOM 627 C CA . THR A 1 77 ? -19.911 -2.179 21.017 1.00 96.88 77 THR A CA 1
ATOM 628 C C . THR A 1 77 ? -20.781 -1.027 21.489 1.00 96.88 77 THR A C 1
ATOM 630 O O . THR A 1 77 ? -20.779 -0.681 22.674 1.00 96.88 77 THR A O 1
ATOM 633 N N . PHE A 1 78 ? -21.556 -0.463 20.572 1.00 96.88 78 PHE A N 1
ATOM 634 C CA . PHE A 1 78 ? -22.571 0.546 20.843 1.00 96.88 78 PHE A CA 1
ATOM 635 C C . PHE A 1 78 ? -23.929 0.037 20.381 1.00 96.88 78 PHE A C 1
ATOM 637 O O . PHE A 1 78 ? -24.025 -0.623 19.351 1.00 96.88 78 PHE A O 1
ATOM 644 N N . ASP A 1 79 ? -24.988 0.347 21.115 1.00 95.56 79 ASP A N 1
ATOM 645 C CA . ASP A 1 79 ? -26.339 0.046 20.652 1.00 95.56 79 ASP A CA 1
ATOM 646 C C . ASP A 1 79 ? -26.777 0.944 19.479 1.00 95.56 79 ASP A C 1
ATOM 648 O O . ASP A 1 79 ? -26.051 1.836 19.029 1.00 95.56 79 ASP A O 1
ATOM 652 N N . LYS A 1 80 ? -27.991 0.706 18.972 1.00 92.94 80 LYS A N 1
ATOM 653 C CA . LYS A 1 80 ? -28.596 1.482 17.874 1.00 92.94 80 LYS A CA 1
ATOM 654 C C . LYS A 1 80 ? -28.737 2.973 18.185 1.00 92.94 80 LYS A C 1
ATOM 656 O O . LYS A 1 80 ? -28.723 3.775 17.256 1.00 92.94 80 LYS A O 1
ATOM 661 N N . ASP A 1 81 ? -28.822 3.316 19.466 1.00 93.56 81 ASP A N 1
ATOM 662 C CA . ASP A 1 81 ? -28.949 4.676 19.978 1.00 93.56 81 ASP A CA 1
ATOM 663 C C . ASP A 1 81 ? -27.583 5.259 20.395 1.00 93.56 81 ASP A C 1
ATOM 665 O O . ASP A 1 81 ? -27.524 6.256 21.122 1.00 93.56 81 ASP A O 1
ATOM 669 N N . PHE A 1 82 ? -26.478 4.644 19.957 1.00 92.38 82 PHE A N 1
ATOM 670 C CA . PHE A 1 82 ? -25.091 5.012 20.255 1.00 92.38 82 PHE A CA 1
ATOM 671 C C . PHE A 1 82 ? -24.715 5.011 21.747 1.00 92.38 82 PHE A C 1
ATOM 673 O O . PHE A 1 82 ? -23.748 5.666 22.143 1.00 92.38 82 PHE A O 1
ATOM 680 N N . ASN A 1 83 ? -25.435 4.284 22.604 1.00 94.62 83 ASN A N 1
ATOM 681 C CA . ASN A 1 83 ? -24.978 4.051 23.972 1.00 94.62 83 ASN A CA 1
ATOM 682 C C . ASN A 1 83 ? -23.905 2.967 23.982 1.00 94.62 83 ASN A C 1
ATOM 684 O O . ASN A 1 83 ? -24.055 1.906 23.375 1.00 94.62 83 ASN A O 1
ATOM 688 N N . PHE A 1 84 ? -22.827 3.224 24.714 1.00 95.88 84 PHE A N 1
ATOM 689 C CA . PHE A 1 84 ? -21.767 2.250 24.924 1.00 95.88 84 PHE A CA 1
ATOM 690 C C . PHE A 1 84 ? -22.291 1.033 25.697 1.00 95.88 84 PHE A C 1
ATOM 692 O O . PHE A 1 84 ? -22.849 1.179 26.784 1.00 95.88 84 PHE A O 1
ATOM 699 N N . LYS A 1 85 ? -22.073 -0.164 25.147 1.00 95.81 85 LYS A N 1
ATOM 700 C CA . LYS A 1 85 ? -22.432 -1.443 25.770 1.00 95.81 85 LYS A CA 1
ATOM 701 C C . LYS A 1 85 ? -21.230 -2.099 26.435 1.00 95.81 85 LYS A C 1
ATOM 703 O O . LYS A 1 85 ? -21.283 -2.425 27.618 1.00 95.81 85 LYS A O 1
ATOM 708 N N . ASN A 1 86 ? -20.155 -2.321 25.682 1.00 96.38 86 ASN A N 1
ATOM 709 C CA . ASN A 1 86 ? -18.956 -2.983 26.189 1.00 96.38 86 ASN A CA 1
ATOM 710 C C . ASN A 1 86 ? -17.703 -2.635 25.371 1.00 96.38 86 ASN A C 1
ATOM 712 O O . ASN A 1 86 ? -17.778 -2.078 24.273 1.00 96.38 86 ASN A O 1
ATOM 716 N N . MET A 1 87 ? -16.542 -2.983 25.931 1.00 95.38 87 MET A N 1
ATOM 717 C CA . MET A 1 87 ? -15.259 -2.946 25.237 1.00 95.38 87 MET A CA 1
ATOM 718 C C . MET A 1 87 ? -14.459 -4.204 25.561 1.00 95.38 87 MET A C 1
ATOM 720 O O . MET A 1 87 ? -14.299 -4.551 26.732 1.00 95.38 87 MET A O 1
ATOM 724 N N . GLU A 1 88 ? -13.938 -4.852 24.525 1.00 95.56 88 GLU A N 1
ATOM 725 C CA . GLU A 1 88 ? -13.076 -6.028 24.632 1.00 95.56 88 GLU A CA 1
ATOM 726 C C . GLU A 1 88 ? -11.673 -5.718 24.101 1.00 95.56 88 GLU A C 1
ATOM 728 O O . GLU A 1 88 ? -11.516 -5.085 23.057 1.00 95.56 88 GLU A O 1
ATOM 733 N N . GLU A 1 89 ? -10.636 -6.183 24.806 1.00 93.75 89 GLU A N 1
ATOM 734 C CA . GLU A 1 89 ? -9.239 -6.031 24.385 1.00 93.75 89 GLU A CA 1
ATOM 735 C C . GLU A 1 89 ? -8.643 -7.393 24.016 1.00 93.75 89 GLU A C 1
ATOM 737 O O . GLU A 1 89 ? -8.647 -8.329 24.815 1.00 93.75 89 GLU A O 1
ATOM 742 N N . LYS A 1 90 ? -8.069 -7.495 22.814 1.00 90.06 90 LYS A N 1
ATOM 743 C CA . LYS A 1 90 ? -7.345 -8.681 22.346 1.00 90.06 90 LYS A CA 1
ATOM 744 C C . LYS A 1 90 ? -5.920 -8.320 21.968 1.00 90.06 90 LYS A C 1
ATOM 746 O O . LYS A 1 90 ? -5.690 -7.368 21.231 1.00 90.06 90 LYS A O 1
ATOM 751 N N . GLU A 1 91 ? -4.958 -9.113 22.422 1.00 88.56 91 GLU A N 1
ATOM 752 C CA . GLU A 1 91 ? -3.546 -8.950 22.074 1.00 88.56 91 GLU A CA 1
ATOM 753 C C . GLU A 1 91 ? -3.099 -10.074 21.134 1.00 88.56 91 GLU A C 1
ATOM 755 O O . GLU A 1 91 ? -3.367 -11.252 21.370 1.00 88.56 91 GLU A O 1
ATOM 760 N N . VAL A 1 92 ? -2.421 -9.710 20.049 1.00 85.44 92 VAL A N 1
ATOM 761 C CA . VAL A 1 92 ? -1.896 -10.637 19.043 1.00 85.44 92 VAL A CA 1
ATOM 762 C C . VAL A 1 92 ? -0.418 -10.325 18.833 1.00 85.44 92 VAL A C 1
ATOM 764 O O . VAL A 1 92 ? -0.046 -9.176 18.595 1.00 85.44 92 VAL A O 1
ATOM 767 N N . SER A 1 93 ? 0.444 -11.336 18.937 1.00 85.19 93 SER A N 1
ATOM 768 C CA . SER A 1 93 ? 1.863 -11.191 18.598 1.00 85.19 93 SER A CA 1
ATOM 769 C C . SER A 1 93 ? 2.049 -11.050 17.087 1.00 85.19 93 SER A C 1
ATOM 771 O O . SER A 1 93 ? 1.223 -11.522 16.301 1.00 85.19 93 SER A O 1
ATOM 773 N N . LEU A 1 94 ? 3.152 -10.431 16.665 1.00 80.06 94 LEU A N 1
ATOM 774 C CA . LEU A 1 94 ? 3.470 -10.290 15.246 1.00 80.06 94 LEU A CA 1
ATOM 775 C C . LEU A 1 94 ? 3.508 -11.636 14.503 1.00 80.06 94 LEU A C 1
ATOM 777 O O . LEU A 1 94 ? 3.017 -11.716 13.380 1.00 80.06 94 LEU A O 1
ATOM 781 N N . ASP A 1 95 ? 4.023 -12.695 15.126 1.00 80.31 95 ASP A N 1
ATOM 782 C CA . ASP A 1 95 ? 4.132 -14.009 14.479 1.00 80.31 95 ASP A CA 1
ATOM 783 C C . ASP A 1 95 ? 2.760 -14.631 14.207 1.00 80.31 95 ASP A C 1
ATOM 785 O O . ASP A 1 95 ? 2.479 -15.043 13.083 1.00 80.31 95 ASP A O 1
ATOM 789 N N . LYS A 1 96 ? 1.848 -14.577 15.188 1.00 80.56 96 LYS A N 1
ATOM 790 C CA . LYS A 1 96 ? 0.454 -15.013 15.003 1.00 80.56 96 LYS A CA 1
ATOM 791 C C . LYS A 1 96 ? -0.269 -14.171 13.953 1.00 80.56 96 LYS A C 1
ATOM 793 O O . LYS A 1 96 ? -1.132 -14.668 13.233 1.00 80.56 96 LYS A O 1
ATOM 798 N N . TYR A 1 97 ? 0.071 -12.887 13.848 1.00 78.25 97 TYR A N 1
ATOM 799 C CA . TYR A 1 97 ? -0.490 -12.021 12.816 1.00 78.25 97 TYR A CA 1
ATOM 800 C C . TYR A 1 97 ? 0.042 -12.363 11.415 1.00 78.25 97 TYR A C 1
ATOM 802 O O . TYR A 1 97 ? -0.724 -12.398 10.452 1.00 78.25 97 TYR A O 1
ATOM 810 N N . ARG A 1 98 ? 1.338 -12.666 11.285 1.00 79.25 98 ARG A N 1
ATOM 811 C CA . ARG A 1 98 ? 1.941 -13.144 10.030 1.00 79.25 98 ARG A CA 1
ATOM 812 C C . ARG A 1 98 ? 1.322 -14.457 9.575 1.00 79.25 98 ARG A C 1
ATOM 814 O O . ARG A 1 98 ? 1.009 -14.596 8.398 1.00 79.25 98 ARG A O 1
ATOM 821 N N . GLU A 1 99 ? 1.086 -15.376 10.502 1.00 80.44 99 GLU A N 1
ATOM 822 C CA . GLU A 1 99 ? 0.370 -16.622 10.231 1.00 80.44 99 GLU A CA 1
ATOM 823 C C . GLU A 1 99 ? -1.057 -16.344 9.733 1.00 80.44 99 GLU A C 1
ATOM 825 O O . GLU A 1 99 ? -1.439 -16.809 8.658 1.00 80.44 99 GLU A O 1
ATOM 830 N N . LYS A 1 100 ? -1.813 -15.483 10.435 1.00 78.69 100 LYS A N 1
ATOM 831 C CA . LYS A 1 100 ? -3.165 -15.061 10.021 1.00 78.69 100 LYS A CA 1
ATOM 832 C C . LYS A 1 100 ? -3.179 -14.437 8.621 1.00 78.69 100 LYS A C 1
ATOM 834 O O . LYS A 1 100 ? -4.087 -14.695 7.836 1.00 78.69 100 LYS A O 1
ATOM 839 N N . THR A 1 101 ? -2.177 -13.623 8.301 1.00 75.44 101 THR A N 1
ATOM 840 C CA . THR A 1 101 ? -2.032 -12.964 6.992 1.00 75.44 101 THR A CA 1
ATOM 841 C C . THR A 1 101 ? -1.319 -13.835 5.956 1.00 75.44 101 THR A C 1
ATOM 843 O O . THR A 1 101 ? -1.007 -13.347 4.871 1.00 75.44 101 THR A O 1
ATOM 846 N N . LYS A 1 102 ? -1.066 -15.119 6.252 1.00 80.38 102 LYS A N 1
ATOM 847 C CA . LYS A 1 102 ? -0.383 -16.078 5.366 1.00 80.38 102 LYS A CA 1
ATOM 848 C C . LYS A 1 102 ? 0.951 -15.547 4.824 1.00 80.38 102 LYS A C 1
ATOM 850 O O . LYS A 1 102 ? 1.269 -15.720 3.652 1.00 80.38 102 LYS A O 1
ATOM 855 N N . GLY A 1 103 ? 1.707 -14.836 5.657 1.00 74.62 103 GLY A N 1
ATOM 856 C CA . GLY A 1 103 ? 3.010 -14.277 5.294 1.00 74.62 103 GLY A CA 1
ATOM 857 C C . GLY A 1 103 ? 2.961 -13.044 4.385 1.00 74.62 103 GLY A C 1
ATOM 858 O O . GLY A 1 103 ? 4.013 -12.599 3.933 1.00 74.62 103 GLY A O 1
ATOM 859 N N . ARG A 1 104 ? 1.782 -12.453 4.130 1.00 80.06 104 ARG A N 1
ATOM 860 C CA . ARG A 1 104 ? 1.674 -11.211 3.341 1.00 80.06 104 ARG A CA 1
ATOM 861 C C . ARG A 1 104 ? 2.401 -10.045 4.000 1.00 80.06 104 ARG A C 1
ATOM 863 O O . ARG A 1 104 ? 2.998 -9.241 3.297 1.00 80.06 104 ARG A O 1
ATOM 870 N N . TYR A 1 105 ? 2.393 -9.969 5.331 1.00 83.44 105 TYR A N 1
ATOM 871 C CA . TYR A 1 105 ? 3.072 -8.904 6.065 1.00 83.44 105 TYR A CA 1
ATOM 872 C C . TYR A 1 105 ? 4.605 -9.068 6.039 1.00 83.44 105 TYR A C 1
ATOM 874 O O . TYR A 1 105 ? 5.183 -9.865 6.784 1.00 83.44 105 TYR A O 1
ATOM 882 N N . LYS A 1 106 ? 5.266 -8.247 5.218 1.00 82.00 106 LYS A N 1
ATOM 883 C CA . LYS A 1 106 ? 6.727 -8.163 5.039 1.00 82.00 106 LYS A CA 1
ATOM 884 C C . LYS A 1 106 ? 7.395 -7.070 5.891 1.00 82.00 106 LYS A C 1
ATOM 886 O O . LYS A 1 106 ? 8.611 -6.927 5.852 1.00 82.00 106 LYS A O 1
ATOM 891 N N . GLY A 1 107 ? 6.628 -6.329 6.692 1.00 83.50 107 GLY A N 1
ATOM 892 C CA . GLY A 1 107 ? 7.091 -5.165 7.462 1.00 83.50 107 GLY A CA 1
ATOM 893 C C . GLY A 1 107 ? 6.259 -3.912 7.176 1.00 83.50 107 GLY A C 1
ATOM 894 O O . GLY A 1 107 ? 5.451 -3.906 6.258 1.00 83.50 107 GLY A O 1
ATOM 895 N N . GLU A 1 108 ? 6.434 -2.842 7.952 1.00 83.81 108 GLU A N 1
ATOM 896 C CA . GLU A 1 108 ? 5.627 -1.614 7.784 1.00 83.81 108 GLU A CA 1
ATOM 897 C C . GLU A 1 108 ? 5.850 -0.949 6.427 1.00 83.81 108 GLU A C 1
ATOM 899 O O . GLU A 1 108 ? 4.907 -0.474 5.800 1.00 83.81 108 GLU A O 1
ATOM 904 N N . THR A 1 109 ? 7.100 -0.952 5.974 1.00 88.81 109 THR A N 1
ATOM 905 C CA . THR A 1 109 ? 7.496 -0.378 4.696 1.00 88.81 109 THR A CA 1
ATOM 906 C C . THR A 1 109 ? 8.516 -1.291 4.041 1.00 88.81 109 THR A C 1
ATOM 908 O O . THR A 1 109 ? 9.448 -1.750 4.703 1.00 88.81 109 THR A O 1
ATOM 911 N N . TYR A 1 110 ? 8.363 -1.529 2.745 1.00 88.50 110 TYR A N 1
ATOM 912 C CA . TYR A 1 110 ? 9.424 -2.082 1.913 1.00 88.50 110 TYR A CA 1
ATOM 913 C C . TYR A 1 110 ? 9.424 -1.406 0.543 1.00 88.50 110 TYR A C 1
ATOM 915 O O . TYR A 1 110 ? 8.432 -0.804 0.126 1.00 88.50 110 TYR A O 1
ATOM 923 N N . HIS A 1 111 ? 10.553 -1.496 -0.150 1.00 88.38 111 HIS A N 1
ATOM 924 C CA . HIS A 1 111 ? 10.731 -0.902 -1.468 1.00 88.38 111 HIS A CA 1
ATOM 925 C C . HIS A 1 111 ? 11.023 -1.995 -2.485 1.00 88.38 111 HIS A C 1
ATOM 927 O O . HIS A 1 111 ? 11.739 -2.952 -2.185 1.00 88.38 111 HIS A O 1
ATOM 933 N N . VAL A 1 112 ? 10.460 -1.838 -3.677 1.00 84.38 112 VAL A N 1
ATOM 934 C CA . VAL A 1 112 ? 10.806 -2.639 -4.849 1.00 84.38 112 VAL A CA 1
ATOM 935 C C . VAL A 1 112 ? 11.232 -1.678 -5.939 1.00 84.38 112 VAL A C 1
ATOM 937 O O . VAL A 1 112 ? 10.459 -0.803 -6.340 1.00 84.38 112 VAL A O 1
ATOM 940 N N . ASP A 1 113 ? 12.468 -1.844 -6.387 1.00 83.75 113 ASP A N 1
ATOM 941 C CA . ASP A 1 113 ? 12.994 -1.134 -7.542 1.00 83.75 113 ASP A CA 1
ATOM 942 C C . ASP A 1 113 ? 12.670 -1.940 -8.795 1.00 83.75 113 ASP A C 1
ATOM 944 O O . ASP A 1 113 ? 12.756 -3.168 -8.796 1.00 83.75 113 ASP A O 1
ATOM 948 N N . GLY A 1 114 ? 12.281 -1.241 -9.850 1.00 78.88 114 GLY A N 1
ATOM 949 C CA . GLY A 1 114 ? 11.911 -1.851 -11.115 1.00 78.88 114 GLY A CA 1
ATOM 950 C C . GLY A 1 114 ? 11.947 -0.834 -12.239 1.00 78.88 114 GLY A C 1
ATOM 951 O O . GLY A 1 114 ? 12.376 0.311 -12.061 1.00 78.88 114 GLY A O 1
ATOM 952 N N . ASN A 1 115 ? 11.466 -1.240 -13.404 1.00 80.50 115 ASN A N 1
ATOM 953 C CA . ASN A 1 115 ? 11.533 -0.434 -14.613 1.00 80.50 115 ASN A CA 1
ATOM 954 C C . ASN A 1 115 ? 10.194 -0.416 -15.323 1.00 80.50 115 ASN A C 1
ATOM 956 O O . ASN A 1 115 ? 9.444 -1.384 -15.306 1.00 80.50 115 ASN A O 1
ATOM 960 N N . VAL A 1 116 ? 9.900 0.692 -15.993 1.00 76.50 116 VAL A N 1
ATOM 961 C CA . VAL A 1 116 ? 8.679 0.825 -16.782 1.00 76.50 116 VAL A CA 1
ATOM 962 C C . VAL A 1 116 ? 8.980 1.417 -18.151 1.00 76.50 116 VAL A C 1
ATOM 964 O O . VAL A 1 116 ? 9.740 2.383 -18.287 1.00 76.50 116 VAL A O 1
ATOM 967 N N . VAL A 1 117 ? 8.346 0.849 -19.177 1.00 74.00 117 VAL A N 1
ATOM 968 C CA . VAL A 1 117 ? 8.307 1.447 -20.511 1.00 74.00 117 VAL A CA 1
ATOM 969 C C . VAL A 1 117 ? 7.369 2.647 -20.478 1.00 74.00 117 VAL A C 1
ATOM 971 O O . VAL A 1 117 ? 6.211 2.552 -20.082 1.00 74.00 117 VAL A O 1
ATOM 974 N N . ALA A 1 118 ? 7.864 3.801 -20.908 1.00 67.50 118 ALA A N 1
ATOM 975 C CA . ALA A 1 118 ? 7.090 5.023 -21.013 1.00 67.50 118 ALA A CA 1
ATOM 976 C C . ALA A 1 118 ? 7.072 5.525 -22.457 1.00 67.50 118 ALA A C 1
ATOM 978 O O . ALA A 1 118 ? 8.096 5.909 -23.020 1.00 67.50 118 ALA A O 1
ATOM 979 N N . GLY A 1 119 ? 5.884 5.633 -23.033 1.00 62.91 119 GLY A N 1
ATOM 980 C CA . GLY A 1 119 ? 5.713 6.178 -24.371 1.00 62.91 119 GLY A CA 1
ATOM 981 C C . GLY A 1 119 ? 4.399 5.734 -24.978 1.00 62.91 119 GLY A C 1
ATOM 982 O O . GLY A 1 119 ? 3.794 4.767 -24.527 1.00 62.91 119 GLY A O 1
ATOM 983 N N . PHE A 1 120 ? 3.974 6.462 -26.002 1.00 63.38 120 PHE A N 1
ATOM 984 C CA . PHE A 1 120 ? 2.899 6.007 -26.869 1.00 63.38 120 PHE A CA 1
ATOM 985 C C . PHE A 1 120 ? 3.505 5.150 -27.980 1.00 63.38 120 PHE A C 1
ATOM 987 O O . PHE A 1 120 ? 4.649 5.399 -28.383 1.00 63.38 120 PHE A O 1
ATOM 994 N N . PRO A 1 121 ? 2.792 4.153 -28.498 1.00 66.94 121 PRO A N 1
ATOM 995 C CA . PRO A 1 121 ? 3.332 3.373 -29.599 1.00 66.94 121 PRO A CA 1
ATOM 996 C C . PRO A 1 121 ? 3.550 4.208 -30.856 1.00 66.94 121 PRO A C 1
ATOM 998 O O . PRO A 1 121 ? 2.932 5.253 -31.048 1.00 66.94 121 PRO A O 1
ATOM 1001 N N . GLY A 1 122 ? 4.526 3.793 -31.658 1.00 64.12 122 GLY A N 1
ATOM 1002 C CA . GLY A 1 122 ? 5.071 4.602 -32.749 1.00 64.12 122 GLY A CA 1
ATOM 1003 C C . GLY A 1 122 ? 6.032 5.706 -32.284 1.00 64.12 122 GLY A C 1
ATOM 1004 O O . GLY A 1 122 ? 6.660 6.358 -33.117 1.00 64.12 122 GLY A O 1
ATOM 1005 N N . THR A 1 123 ? 6.211 5.914 -30.971 1.00 68.12 123 THR A N 1
ATOM 1006 C CA . THR A 1 123 ? 7.191 6.877 -30.444 1.00 68.12 123 THR A CA 1
ATOM 1007 C C . THR A 1 123 ? 8.491 6.207 -30.015 1.00 68.12 123 THR A C 1
ATOM 1009 O O . THR A 1 123 ? 8.531 5.020 -29.685 1.00 68.12 123 THR A O 1
ATOM 1012 N N . ALA A 1 124 ? 9.567 7.000 -30.001 1.00 74.75 124 ALA A N 1
ATOM 1013 C CA . ALA A 1 124 ? 10.860 6.563 -29.494 1.00 74.75 124 ALA A CA 1
ATOM 1014 C C . ALA A 1 124 ? 10.741 6.073 -28.049 1.00 74.75 124 ALA A C 1
ATOM 1016 O O . ALA A 1 124 ? 10.202 6.783 -27.190 1.00 74.75 124 ALA A O 1
ATOM 1017 N N . LEU A 1 125 ? 11.294 4.889 -27.809 1.00 77.88 125 LEU A N 1
ATOM 1018 C CA . LEU A 1 125 ? 11.308 4.210 -26.530 1.00 77.88 125 LEU A CA 1
ATOM 1019 C C . LEU A 1 125 ? 11.946 5.084 -25.447 1.00 77.88 125 LEU A C 1
ATOM 1021 O O . LEU A 1 125 ? 13.006 5.691 -25.628 1.00 77.88 125 LEU A O 1
ATOM 1025 N N . LYS A 1 126 ? 11.279 5.146 -24.295 1.00 81.06 126 LYS A N 1
ATOM 1026 C CA . LYS A 1 126 ? 11.811 5.776 -23.088 1.00 81.06 126 LYS A CA 1
ATOM 1027 C C . LYS A 1 126 ? 11.612 4.787 -21.955 1.00 81.06 126 LYS A C 1
ATOM 1029 O O . LYS A 1 126 ? 10.481 4.422 -21.653 1.00 81.06 126 LYS A O 1
ATOM 1034 N N . LEU A 1 127 ? 12.700 4.381 -21.328 1.00 80.50 127 LEU A N 1
ATOM 1035 C CA . LEU A 1 127 ? 12.669 3.564 -20.128 1.00 80.50 127 LEU A CA 1
ATOM 1036 C C . LEU A 1 127 ? 12.754 4.476 -18.915 1.00 80.50 127 LEU A C 1
ATOM 1038 O O . LEU A 1 127 ? 13.416 5.516 -18.953 1.00 80.50 127 LEU A O 1
ATOM 1042 N N . LYS A 1 128 ? 12.044 4.116 -17.854 1.00 82.06 128 LYS A N 1
ATOM 1043 C CA . LYS A 1 128 ? 12.088 4.826 -16.583 1.00 82.06 128 LYS A CA 1
ATOM 1044 C C . LYS A 1 128 ? 12.400 3.844 -15.466 1.00 82.06 128 LYS A C 1
ATOM 1046 O O . LYS A 1 128 ? 11.656 2.879 -15.302 1.00 82.06 128 LYS A O 1
ATOM 1051 N N . LYS A 1 129 ? 13.435 4.136 -14.679 1.00 84.75 129 LYS A N 1
ATOM 1052 C CA . LYS A 1 129 ? 13.676 3.462 -13.402 1.00 84.75 129 LYS A CA 1
ATOM 1053 C C . LYS A 1 129 ? 12.652 3.980 -12.409 1.00 84.75 129 LYS A C 1
ATOM 1055 O O . LYS A 1 129 ? 12.453 5.194 -12.304 1.00 84.75 129 LYS A O 1
ATOM 1060 N N . LYS A 1 130 ? 11.989 3.080 -11.698 1.00 82.81 130 LYS A N 1
ATOM 1061 C CA . LYS A 1 130 ? 11.000 3.417 -10.679 1.00 82.81 130 LYS A CA 1
ATOM 1062 C C . LYS A 1 130 ? 11.336 2.743 -9.359 1.00 82.81 130 LYS A C 1
ATOM 1064 O O . LYS A 1 130 ? 11.867 1.637 -9.332 1.00 82.81 130 LYS A O 1
ATOM 1069 N N . ARG A 1 131 ? 10.957 3.394 -8.268 1.00 85.56 131 ARG A N 1
ATOM 1070 C CA . ARG A 1 131 ? 10.918 2.797 -6.936 1.00 85.56 131 ARG A CA 1
ATOM 1071 C C . ARG A 1 131 ? 9.480 2.780 -6.467 1.00 85.56 131 ARG A C 1
ATOM 1073 O O . ARG A 1 131 ? 8.823 3.815 -6.401 1.00 85.56 131 ARG A O 1
ATOM 1080 N N . THR A 1 132 ? 8.976 1.591 -6.167 1.00 84.88 132 THR A N 1
ATOM 1081 C CA . THR A 1 132 ? 7.646 1.420 -5.587 1.00 84.88 132 THR A CA 1
ATOM 1082 C C . THR A 1 132 ? 7.797 1.201 -4.095 1.00 84.88 132 THR A C 1
ATOM 1084 O O . THR A 1 132 ? 8.363 0.204 -3.647 1.00 84.88 132 THR A O 1
ATOM 1087 N N . THR A 1 133 ? 7.302 2.159 -3.324 1.00 88.62 133 THR A N 1
ATOM 1088 C CA . THR A 1 133 ? 7.237 2.094 -1.870 1.00 88.62 133 THR A CA 1
ATOM 1089 C C . THR A 1 133 ? 5.915 1.471 -1.469 1.00 88.62 133 THR A C 1
ATOM 1091 O O . THR A 1 133 ? 4.855 2.036 -1.734 1.00 88.62 133 THR A O 1
ATOM 1094 N N . TYR A 1 134 ? 5.987 0.322 -0.811 1.00 88.44 134 TYR A N 1
ATOM 1095 C CA . TYR A 1 134 ? 4.845 -0.368 -0.236 1.00 88.44 134 TYR A CA 1
ATOM 1096 C C . TYR A 1 134 ? 4.777 -0.046 1.249 1.00 88.44 134 TYR A C 1
ATOM 1098 O O . TYR A 1 134 ? 5.712 -0.348 1.988 1.00 88.44 134 TYR A O 1
ATOM 1106 N N . LYS A 1 135 ? 3.668 0.548 1.687 1.00 89.56 135 LYS A N 1
ATOM 1107 C CA . LYS A 1 135 ? 3.381 0.849 3.090 1.00 89.56 135 LYS A CA 1
ATOM 1108 C C . LYS A 1 135 ? 2.174 0.044 3.550 1.00 89.56 135 LYS A C 1
ATOM 1110 O O . LYS A 1 135 ? 1.103 0.143 2.947 1.00 89.56 135 LYS A O 1
ATOM 1115 N N . TRP A 1 136 ? 2.350 -0.754 4.599 1.00 85.44 136 TRP A N 1
ATOM 1116 C CA . TRP A 1 136 ? 1.272 -1.560 5.158 1.00 85.44 136 TRP A CA 1
ATOM 1117 C C . TRP A 1 136 ? 0.190 -0.642 5.719 1.00 85.44 136 TRP A C 1
ATOM 1119 O O . TRP A 1 136 ? 0.465 0.241 6.532 1.00 85.44 136 TRP A O 1
ATOM 1129 N N . SER A 1 137 ? -1.041 -0.840 5.265 1.00 80.12 137 SER A N 1
ATOM 1130 C CA . SER A 1 137 ? -2.213 -0.226 5.859 1.00 80.12 137 SER A CA 1
ATOM 1131 C C . SER A 1 137 ? -2.835 -1.222 6.819 1.00 80.12 137 SER A C 1
ATOM 1133 O O . SER A 1 137 ? -3.295 -2.291 6.414 1.00 80.12 137 SER A O 1
ATOM 1135 N N . TRP A 1 138 ? -2.874 -0.859 8.098 1.00 73.00 138 TRP A N 1
ATOM 1136 C CA . TRP A 1 138 ? -3.543 -1.678 9.101 1.00 73.00 138 TRP A CA 1
ATOM 1137 C C . TRP A 1 138 ? -5.048 -1.716 8.850 1.00 73.00 138 TRP A C 1
ATOM 1139 O O . TRP A 1 138 ? -5.633 -2.791 8.962 1.00 73.00 138 TRP A O 1
ATOM 1149 N N . TYR A 1 139 ? -5.629 -0.593 8.410 1.00 71.38 139 TYR A N 1
ATOM 1150 C CA . TYR A 1 139 ? -7.022 -0.497 7.970 1.00 71.38 139 TYR A CA 1
ATOM 1151 C C . TYR A 1 139 ? -7.382 -1.518 6.883 1.00 71.38 139 TYR A C 1
ATOM 1153 O O . TYR A 1 139 ? -8.263 -2.351 7.083 1.00 71.38 139 TYR A O 1
ATOM 1161 N N . TYR A 1 140 ? -6.664 -1.505 5.755 1.00 77.50 140 TYR A N 1
ATOM 1162 C CA . TYR A 1 140 ? -6.954 -2.410 4.636 1.00 77.50 140 TYR A CA 1
ATOM 1163 C C . TYR A 1 140 ? -6.406 -3.828 4.837 1.00 77.50 140 TYR A C 1
ATOM 1165 O O . TYR A 1 140 ? -6.751 -4.725 4.073 1.00 77.50 140 TYR A O 1
ATOM 1173 N N . GLN A 1 141 ? -5.559 -4.040 5.853 1.00 77.12 141 GLN A N 1
ATOM 1174 C CA . GLN A 1 141 ? -4.789 -5.274 6.043 1.00 77.12 141 GLN A CA 1
ATOM 1175 C C . GLN A 1 141 ? -4.038 -5.682 4.762 1.00 77.12 141 GLN A C 1
ATOM 1177 O O . GLN A 1 141 ? -3.929 -6.868 4.439 1.00 77.12 141 GLN A O 1
ATOM 1182 N N . ASP A 1 142 ? -3.544 -4.680 4.032 1.00 82.94 142 ASP A N 1
ATOM 1183 C CA . ASP A 1 142 ? -2.806 -4.834 2.782 1.00 82.94 142 ASP A CA 1
ATOM 1184 C C . ASP A 1 142 ? -1.826 -3.667 2.579 1.00 82.94 142 ASP A C 1
ATOM 1186 O O . ASP A 1 142 ? -1.859 -2.663 3.300 1.00 82.94 142 ASP A O 1
ATOM 1190 N N . TYR A 1 143 ? -0.934 -3.782 1.600 1.00 85.69 143 TYR A N 1
ATOM 1191 C CA . TYR A 1 143 ? -0.014 -2.714 1.237 1.00 85.69 143 TYR A CA 1
ATOM 1192 C C . TYR A 1 143 ? -0.667 -1.690 0.316 1.00 85.69 143 TYR A C 1
ATOM 1194 O O . TYR A 1 143 ? -1.160 -2.004 -0.763 1.00 85.69 143 TYR A O 1
ATOM 1202 N N . THR A 1 144 ? -0.551 -0.425 0.702 1.00 86.69 144 THR A N 1
ATOM 1203 C CA . THR A 1 144 ? -0.705 0.697 -0.226 1.00 86.69 144 THR A CA 1
ATOM 1204 C C . THR A 1 144 ? 0.629 0.953 -0.921 1.00 86.69 144 THR A C 1
ATOM 1206 O O . THR A 1 144 ? 1.681 0.899 -0.282 1.00 86.69 144 THR A O 1
ATOM 1209 N N . SER A 1 145 ? 0.607 1.213 -2.227 1.00 87.56 145 SER A N 1
ATOM 1210 C CA . SER A 1 145 ? 1.815 1.454 -3.018 1.00 87.56 145 SER A CA 1
ATOM 1211 C C . SER A 1 145 ? 1.866 2.886 -3.539 1.00 87.56 145 SER A C 1
ATOM 1213 O O . SER A 1 145 ? 0.873 3.394 -4.056 1.00 87.56 145 SER A O 1
ATOM 1215 N N . SER A 1 146 ? 3.040 3.506 -3.474 1.00 85.38 146 SER A N 1
ATOM 1216 C CA . SER A 1 146 ? 3.351 4.753 -4.175 1.00 85.38 146 SER A CA 1
ATOM 1217 C C . SER A 1 146 ? 4.601 4.554 -5.020 1.00 85.38 146 SER A C 1
ATOM 1219 O O . SER A 1 146 ? 5.580 3.979 -4.542 1.00 85.38 146 SER A O 1
ATOM 1221 N N . THR A 1 147 ? 4.574 5.010 -6.268 1.00 84.44 147 THR A N 1
ATOM 1222 C CA . THR A 1 147 ? 5.677 4.832 -7.215 1.00 84.44 147 THR A CA 1
ATOM 1223 C C . THR A 1 147 ? 6.303 6.176 -7.552 1.00 84.44 147 THR A C 1
ATOM 1225 O O . THR A 1 147 ? 5.628 7.076 -8.047 1.00 84.44 147 THR A O 1
ATOM 1228 N N . GLU A 1 148 ? 7.610 6.285 -7.344 1.00 84.88 148 GLU A N 1
ATOM 1229 C CA . GLU A 1 148 ? 8.422 7.418 -7.780 1.00 84.88 148 GLU A CA 1
ATOM 1230 C C . GLU A 1 148 ? 9.293 7.024 -8.978 1.00 84.88 148 GLU A C 1
ATOM 1232 O O . GLU A 1 148 ? 9.761 5.889 -9.080 1.00 84.88 148 GLU A O 1
ATOM 1237 N N . ILE A 1 149 ? 9.493 7.958 -9.911 1.00 85.38 149 ILE A N 1
ATOM 1238 C CA . ILE A 1 149 ? 10.394 7.771 -11.053 1.00 85.38 149 ILE A CA 1
ATOM 1239 C C . ILE A 1 149 ? 11.757 8.339 -10.673 1.00 85.38 149 ILE A C 1
ATOM 1241 O O . ILE A 1 149 ? 11.864 9.532 -10.402 1.00 85.38 149 ILE A O 1
ATOM 1245 N N . LEU A 1 150 ? 12.780 7.490 -10.686 1.00 86.19 150 LEU A N 1
ATOM 1246 C CA . LEU A 1 150 ? 14.142 7.849 -10.298 1.00 86.19 150 LEU A CA 1
ATOM 1247 C C . LEU A 1 150 ? 14.943 8.378 -11.489 1.00 86.19 150 LEU A C 1
ATOM 1249 O O . LEU A 1 150 ? 15.519 9.459 -11.434 1.00 86.19 150 LEU A O 1
ATOM 1253 N N . GLU A 1 151 ? 14.954 7.622 -12.586 1.00 85.94 151 GLU A N 1
ATOM 1254 C CA . GLU A 1 151 ? 15.801 7.893 -13.747 1.00 85.94 151 GLU A CA 1
ATOM 1255 C C . GLU A 1 151 ? 15.046 7.627 -15.048 1.00 85.94 151 GLU A C 1
ATOM 1257 O O . GLU A 1 151 ? 14.054 6.893 -15.077 1.00 85.94 151 GLU A O 1
ATOM 1262 N N . LYS A 1 152 ? 15.500 8.238 -16.145 1.00 83.88 152 LYS A N 1
ATOM 1263 C CA . LYS A 1 152 ? 14.932 8.045 -17.475 1.00 83.88 152 LYS A CA 1
ATOM 1264 C C . LYS A 1 152 ? 16.021 7.889 -18.529 1.00 83.88 152 LYS A C 1
ATOM 1266 O O . LYS A 1 152 ? 16.775 8.825 -18.774 1.00 83.88 152 LYS A O 1
ATOM 1271 N N . VAL A 1 153 ? 15.987 6.770 -19.245 1.00 84.81 153 VAL A N 1
ATOM 1272 C CA . VAL A 1 153 ? 16.930 6.437 -20.319 1.00 84.81 153 VAL A CA 1
ATOM 1273 C C . VAL A 1 153 ? 16.187 6.311 -21.650 1.00 84.81 153 VAL A C 1
ATOM 1275 O O . VAL A 1 153 ? 15.003 5.973 -21.709 1.00 84.81 153 VAL A O 1
ATOM 1278 N N . LYS A 1 154 ? 16.867 6.646 -22.746 1.00 84.31 154 LYS A N 1
ATOM 1279 C CA . LYS A 1 154 ? 16.386 6.442 -24.117 1.00 84.31 154 LYS A CA 1
ATOM 1280 C C . LYS A 1 154 ? 17.389 5.541 -24.834 1.00 84.31 154 LYS A C 1
ATOM 1282 O O . LYS A 1 154 ? 18.353 6.077 -25.385 1.00 84.31 154 LYS A O 1
ATOM 1287 N N . PRO A 1 155 ? 17.214 4.216 -24.773 1.00 79.62 155 PRO A N 1
ATOM 1288 C CA . PRO A 1 155 ? 18.165 3.298 -25.381 1.00 79.62 155 PRO A CA 1
ATOM 1289 C C . PRO A 1 155 ? 18.155 3.435 -26.908 1.00 79.62 155 PRO A C 1
ATOM 1291 O O . PRO A 1 155 ? 17.170 3.881 -27.511 1.00 79.62 155 PRO A O 1
ATOM 1294 N N . ARG A 1 156 ? 19.278 3.065 -27.516 1.00 80.94 156 ARG A N 1
ATOM 1295 C CA . ARG A 1 156 ? 19.526 3.069 -28.960 1.00 80.94 156 ARG A CA 1
ATOM 1296 C C . ARG A 1 156 ? 20.189 1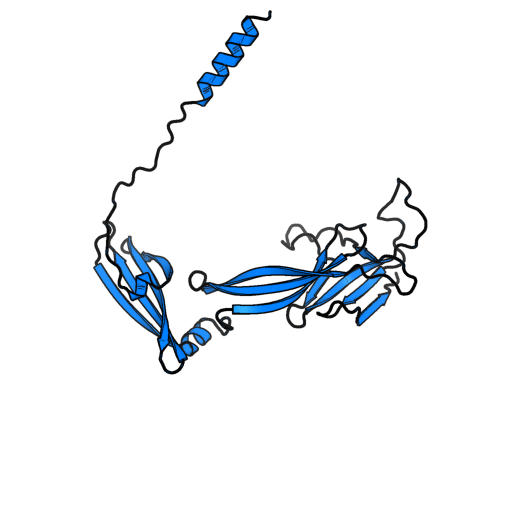.752 -29.350 1.00 80.94 156 ARG A C 1
ATOM 1298 O O . ARG A 1 156 ? 20.763 1.102 -28.479 1.00 80.94 156 ARG A O 1
ATOM 1305 N N . THR A 1 157 ? 20.082 1.371 -30.617 1.00 77.50 157 THR A N 1
ATOM 1306 C CA . THR A 1 157 ? 20.822 0.229 -31.173 1.00 77.50 157 THR A CA 1
ATOM 1307 C C . THR A 1 157 ? 22.325 0.531 -31.202 1.00 77.50 157 THR A C 1
ATOM 1309 O O . THR A 1 157 ? 22.728 1.687 -31.026 1.00 77.50 157 THR A O 1
ATOM 1312 N N . GLU A 1 158 ? 23.157 -0.487 -31.444 1.00 77.19 158 GLU A N 1
ATOM 1313 C CA . GLU A 1 158 ? 24.607 -0.307 -31.641 1.00 77.19 158 GLU A CA 1
ATOM 1314 C C . GLU A 1 158 ? 24.911 0.670 -32.790 1.00 77.19 158 GLU A C 1
ATOM 1316 O O . GLU A 1 158 ? 25.797 1.514 -32.669 1.00 77.19 158 GLU A O 1
ATOM 1321 N N . ASP A 1 159 ? 24.087 0.651 -33.842 1.00 75.06 159 ASP A N 1
ATOM 1322 C CA . ASP A 1 159 ? 24.168 1.559 -34.994 1.00 75.06 159 ASP A CA 1
ATOM 1323 C C . ASP A 1 159 ? 23.643 2.984 -34.706 1.00 75.06 159 ASP A C 1
ATOM 1325 O O . ASP A 1 159 ? 23.718 3.882 -35.546 1.00 75.06 159 ASP A O 1
ATOM 1329 N N . GLY A 1 160 ? 23.115 3.230 -33.501 1.00 75.56 160 GLY A N 1
ATOM 1330 C CA . GLY A 1 160 ? 22.614 4.534 -33.054 1.00 75.56 160 GLY A CA 1
ATOM 1331 C C . GLY A 1 160 ? 21.146 4.824 -33.395 1.00 75.56 160 GLY A C 1
ATOM 1332 O O . GLY A 1 160 ? 20.628 5.898 -33.030 1.00 75.56 160 GLY A O 1
ATOM 1333 N N . ASP A 1 161 ? 20.452 3.877 -34.026 1.00 77.75 161 ASP A N 1
ATOM 1334 C CA . ASP A 1 161 ? 19.030 3.966 -34.341 1.00 77.75 161 ASP A CA 1
ATOM 1335 C C . ASP A 1 161 ? 18.158 3.909 -33.084 1.00 77.75 161 ASP A C 1
ATOM 1337 O O . ASP A 1 161 ? 18.560 3.501 -31.989 1.00 77.75 161 ASP A O 1
ATOM 1341 N N . LYS A 1 162 ? 16.935 4.426 -33.214 1.00 76.69 162 LYS A N 1
ATOM 1342 C CA . LYS A 1 162 ? 15.996 4.515 -32.093 1.00 76.69 162 LYS A CA 1
ATOM 1343 C C . LYS A 1 162 ? 15.102 3.288 -32.076 1.00 76.69 162 LYS A C 1
ATOM 1345 O O . LYS A 1 162 ? 14.403 3.023 -33.052 1.00 76.69 162 LYS A O 1
ATOM 1350 N N . TYR A 1 163 ? 15.008 2.659 -30.912 1.00 76.12 163 TYR A N 1
ATOM 1351 C CA . TYR A 1 163 ? 13.924 1.729 -30.631 1.00 76.12 163 TYR A CA 1
ATOM 1352 C C . TYR A 1 163 ? 12.586 2.467 -30.591 1.00 76.12 163 TYR A C 1
ATOM 1354 O O . TYR A 1 163 ? 12.468 3.551 -30.006 1.00 76.12 163 TYR A O 1
ATOM 1362 N N . ILE A 1 164 ? 11.567 1.867 -31.194 1.00 74.56 164 ILE A N 1
ATOM 1363 C CA . ILE A 1 164 ? 10.194 2.360 -31.221 1.00 74.56 164 ILE A CA 1
ATOM 1364 C C . ILE A 1 164 ? 9.305 1.393 -30.446 1.00 74.56 164 ILE A C 1
ATOM 1366 O O . ILE A 1 164 ? 9.352 0.182 -30.655 1.00 74.56 164 ILE A O 1
ATOM 1370 N N . VAL A 1 165 ? 8.458 1.938 -29.570 1.00 67.69 165 VAL A N 1
ATOM 1371 C CA . VAL A 1 165 ? 7.442 1.148 -28.860 1.00 67.69 165 VAL A CA 1
ATOM 1372 C C . VAL A 1 165 ? 6.395 0.678 -29.872 1.00 67.69 165 VAL A C 1
ATOM 1374 O O . VAL A 1 165 ? 5.783 1.511 -30.544 1.00 67.69 165 VAL A O 1
ATOM 1377 N N . LYS A 1 166 ? 6.160 -0.632 -29.987 1.00 66.94 166 LYS A N 1
ATOM 1378 C CA . LYS A 1 166 ? 5.064 -1.194 -30.802 1.00 66.94 166 LYS A CA 1
ATOM 1379 C C . LYS A 1 166 ? 3.856 -1.540 -29.912 1.00 66.94 166 LYS A C 1
ATOM 1381 O O . LYS A 1 166 ? 4.001 -1.648 -28.695 1.00 66.94 166 LYS A O 1
ATOM 1386 N N . PHE A 1 167 ? 2.663 -1.646 -30.509 1.00 58.12 167 PHE A N 1
ATOM 1387 C CA . PHE A 1 167 ? 1.464 -2.251 -29.902 1.00 58.12 167 PHE A CA 1
ATOM 1388 C C . PHE A 1 167 ? 1.369 -3.717 -30.355 1.00 58.12 167 PHE A C 1
ATOM 1390 O O . PHE A 1 167 ? 1.511 -3.977 -31.546 1.00 58.12 167 PHE A O 1
ATOM 1397 N N . CYS A 1 168 ? 0.999 -4.629 -29.454 1.00 42.00 168 CYS A N 1
ATOM 1398 C CA . CYS A 1 168 ? 0.085 -5.715 -29.814 1.00 42.00 168 CYS A CA 1
ATOM 1399 C C . CYS A 1 168 ? -1.332 -5.149 -29.664 1.00 42.00 168 CYS A C 1
ATOM 1401 O O . CYS A 1 168 ? -1.665 -4.597 -28.613 1.00 42.00 168 CYS A O 1
ATOM 1403 N N . GLN A 1 169 ? -2.144 -5.199 -30.720 1.00 34.66 169 GLN A N 1
ATOM 1404 C CA . GLN A 1 169 ? -3.529 -4.735 -30.654 1.00 34.66 169 GLN A CA 1
ATOM 1405 C C . GLN A 1 169 ? -4.351 -5.599 -29.682 1.00 34.66 169 GLN A C 1
ATOM 1407 O O . GLN A 1 169 ? -4.214 -6.816 -29.674 1.00 34.66 169 GLN A O 1
ATOM 1412 N N . ASN A 1 170 ? -5.200 -4.919 -28.903 1.00 34.06 170 ASN A N 1
ATOM 1413 C CA . ASN A 1 170 ? -6.391 -5.384 -28.178 1.00 34.06 170 ASN A CA 1
ATOM 1414 C C . ASN A 1 170 ? -6.319 -6.765 -27.485 1.00 34.06 170 ASN A C 1
ATOM 1416 O O . ASN A 1 170 ? -6.524 -7.783 -28.147 1.00 34.06 170 ASN A O 1
ATOM 1420 N N . PRO A 1 171 ? -6.187 -6.840 -26.141 1.00 39.47 171 PRO A N 1
ATOM 1421 C CA . PRO A 1 171 ? -6.678 -8.024 -25.442 1.00 39.47 171 PRO A CA 1
ATOM 1422 C C . PRO A 1 171 ? -8.198 -8.161 -25.690 1.00 39.47 171 PRO A C 1
ATOM 1424 O O . PRO A 1 171 ? -8.876 -7.139 -25.857 1.00 39.47 171 PRO A O 1
ATOM 1427 N N . PRO A 1 172 ? -8.752 -9.388 -25.726 1.00 36.84 172 PRO A N 1
ATOM 1428 C CA . PRO A 1 172 ? -10.198 -9.603 -25.740 1.00 36.84 172 PRO A CA 1
ATOM 1429 C C . PRO A 1 172 ? -10.877 -8.738 -24.669 1.00 36.84 172 PRO A C 1
ATOM 1431 O O . PRO A 1 172 ? -10.337 -8.611 -23.569 1.00 36.84 172 PRO A O 1
ATOM 1434 N N . GLN A 1 173 ? -12.043 -8.155 -24.978 1.00 41.59 173 GLN A N 1
ATOM 1435 C CA . GLN A 1 173 ? -12.792 -7.241 -24.089 1.00 41.59 173 GLN A CA 1
ATOM 1436 C C . GLN A 1 173 ? -13.100 -7.832 -22.698 1.00 41.59 173 GLN A C 1
ATOM 1438 O O . GLN A 1 173 ? -13.430 -7.096 -21.771 1.00 41.59 173 GLN A O 1
ATOM 1443 N N . ASP A 1 174 ? -12.918 -9.140 -22.543 1.00 40.50 174 ASP A N 1
ATOM 1444 C CA . ASP A 1 174 ? -13.211 -9.914 -21.342 1.00 40.50 174 ASP A CA 1
ATOM 1445 C C . ASP A 1 174 ? -12.009 -10.001 -20.382 1.00 40.50 174 ASP A C 1
ATOM 1447 O O . ASP A 1 174 ? -12.118 -10.544 -19.282 1.00 40.50 174 ASP A O 1
ATOM 1451 N N . ILE A 1 175 ? -10.848 -9.466 -20.780 1.00 40.31 175 ILE A N 1
ATOM 1452 C CA . ILE A 1 175 ? -9.629 -9.454 -19.975 1.00 40.31 175 ILE A CA 1
ATOM 1453 C C . ILE A 1 175 ? -9.275 -8.000 -19.670 1.00 40.31 175 ILE A C 1
ATOM 1455 O O . ILE A 1 175 ? -8.720 -7.284 -20.502 1.00 40.31 175 ILE A O 1
ATOM 1459 N N . ALA A 1 176 ? -9.564 -7.568 -18.442 1.00 35.06 176 ALA A N 1
ATOM 1460 C CA . ALA A 1 176 ? -9.136 -6.282 -17.900 1.00 35.06 176 ALA A CA 1
ATOM 1461 C C . ALA A 1 176 ? -7.610 -6.261 -17.670 1.00 35.06 176 ALA A C 1
ATOM 1463 O O . ALA A 1 176 ? -7.131 -6.216 -16.539 1.00 35.06 176 ALA A O 1
ATOM 1464 N N . LEU A 1 177 ? -6.830 -6.321 -18.749 1.00 38.34 177 LEU A N 1
ATOM 1465 C CA . LEU A 1 177 ? -5.418 -5.967 -18.742 1.00 38.34 177 LEU A CA 1
ATOM 1466 C C . LEU A 1 177 ? -5.317 -4.473 -19.076 1.00 38.34 177 LEU A C 1
ATOM 1468 O O . LEU A 1 177 ? -5.848 -4.052 -20.108 1.00 38.34 177 LEU A O 1
ATOM 1472 N N . PRO A 1 178 ? -4.667 -3.648 -18.235 1.00 35.22 178 PRO A N 1
ATOM 1473 C CA . PRO A 1 178 ? -4.472 -2.240 -18.546 1.00 35.22 178 PRO A CA 1
ATOM 1474 C C . PRO A 1 178 ? -3.741 -2.121 -19.887 1.00 35.22 178 PRO A C 1
ATOM 1476 O O . PRO A 1 178 ? -2.746 -2.799 -20.139 1.00 35.22 178 PRO A O 1
ATOM 1479 N N . SER A 1 179 ? -4.286 -1.284 -20.761 1.00 35.81 179 SER A N 1
ATOM 1480 C CA . SER A 1 179 ? -3.992 -1.157 -22.186 1.00 35.81 179 SER A CA 1
ATOM 1481 C C . SER A 1 179 ? -2.549 -0.732 -22.521 1.00 35.81 179 SER A C 1
ATOM 1483 O O . SER A 1 179 ? -2.375 0.344 -23.068 1.00 35.81 179 SER A O 1
ATOM 1485 N N . VAL A 1 180 ? -1.513 -1.536 -22.236 1.00 41.38 180 VAL A N 1
ATOM 1486 C CA . VAL A 1 180 ? -0.158 -1.455 -22.840 1.00 41.38 180 VAL A CA 1
ATOM 1487 C C . VAL A 1 180 ? 0.571 -2.813 -22.701 1.00 41.38 180 VAL A C 1
ATOM 1489 O O . VAL A 1 180 ? 1.626 -2.911 -22.079 1.00 41.38 180 VAL A O 1
ATOM 1492 N N . ALA A 1 181 ? 0.027 -3.906 -23.243 1.00 47.44 181 ALA A N 1
ATOM 1493 C CA . ALA A 1 181 ? 0.686 -5.220 -23.186 1.00 47.44 181 ALA A CA 1
ATOM 1494 C C . ALA A 1 181 ? 1.793 -5.374 -24.254 1.00 47.44 181 ALA A C 1
ATOM 1496 O O . ALA A 1 181 ? 1.730 -6.260 -25.102 1.00 47.44 181 ALA A O 1
ATOM 1497 N N . THR A 1 182 ? 2.807 -4.503 -24.236 1.00 60.94 182 THR A N 1
ATOM 1498 C CA . THR A 1 182 ? 4.074 -4.733 -24.964 1.00 60.94 182 THR A CA 1
ATOM 1499 C C . THR A 1 182 ? 5.297 -4.754 -24.072 1.00 60.94 182 THR A C 1
ATOM 1501 O O . THR A 1 182 ? 6.391 -4.971 -24.582 1.00 60.94 182 THR A O 1
ATOM 1504 N N . ALA A 1 183 ? 5.110 -4.602 -22.757 1.00 68.19 183 ALA A N 1
ATOM 1505 C CA . ALA A 1 183 ? 6.157 -4.735 -21.762 1.00 68.19 183 ALA A CA 1
ATOM 1506 C C . ALA A 1 183 ? 5.703 -5.621 -20.593 1.00 68.19 183 ALA A C 1
ATOM 1508 O O . ALA A 1 183 ? 4.602 -5.452 -20.071 1.00 68.19 183 ALA A O 1
ATOM 1509 N N . PHE A 1 184 ? 6.560 -6.548 -20.180 1.00 76.88 184 PHE A N 1
ATOM 1510 C CA . PHE A 1 184 ? 6.412 -7.378 -18.994 1.00 76.88 184 PHE A CA 1
ATOM 1511 C C . PHE A 1 184 ? 7.518 -7.020 -18.003 1.00 76.88 184 PHE A C 1
ATOM 1513 O O . PHE A 1 184 ? 8.699 -7.076 -18.340 1.00 76.88 184 PHE A O 1
ATOM 1520 N N . GLU A 1 185 ? 7.124 -6.644 -16.791 1.00 76.38 185 GLU A N 1
ATOM 1521 C CA . GLU A 1 185 ? 8.034 -6.396 -15.675 1.00 76.38 185 GLU A CA 1
ATOM 1522 C C . GLU A 1 185 ? 7.948 -7.568 -14.698 1.00 76.38 185 GLU A C 1
ATOM 1524 O O . GLU A 1 185 ? 6.877 -7.872 -14.161 1.00 76.38 185 GLU A O 1
ATOM 1529 N N . ASP A 1 186 ? 9.081 -8.214 -14.452 1.00 74.94 186 ASP A N 1
ATOM 1530 C CA . ASP A 1 186 ? 9.208 -9.207 -13.399 1.00 74.94 186 ASP A CA 1
ATOM 1531 C C . ASP A 1 186 ? 9.432 -8.486 -12.064 1.00 74.94 186 ASP A C 1
ATOM 1533 O O . ASP A 1 186 ? 10.512 -7.990 -11.746 1.00 74.94 186 ASP A O 1
ATOM 1537 N N . ASN A 1 187 ? 8.375 -8.436 -11.255 1.00 67.56 187 ASN A N 1
ATOM 1538 C CA . ASN A 1 187 ? 8.372 -7.764 -9.955 1.00 67.56 187 ASN A CA 1
ATOM 1539 C C . ASN A 1 187 ? 9.276 -8.437 -8.898 1.00 67.56 187 ASN A C 1
ATOM 1541 O O . ASN A 1 187 ? 9.361 -7.934 -7.775 1.00 67.56 187 ASN A O 1
ATOM 1545 N N . VAL A 1 188 ? 9.903 -9.582 -9.202 1.00 71.50 188 VAL A N 1
ATOM 1546 C CA . VAL A 1 188 ? 10.810 -10.295 -8.289 1.00 71.50 188 VAL A CA 1
ATOM 1547 C C . VAL A 1 188 ? 12.255 -9.833 -8.465 1.00 71.50 188 VAL A C 1
ATOM 1549 O O . VAL A 1 188 ? 12.937 -9.578 -7.473 1.00 71.50 188 VAL A O 1
ATOM 1552 N N . ASN A 1 189 ? 12.730 -9.723 -9.705 1.00 77.06 189 ASN A N 1
ATOM 1553 C CA . ASN A 1 189 ? 14.115 -9.345 -10.028 1.00 77.06 189 ASN A CA 1
ATOM 1554 C C . ASN A 1 189 ? 14.240 -7.929 -10.627 1.00 77.06 189 ASN A C 1
ATOM 1556 O O . ASN A 1 189 ? 15.349 -7.396 -10.670 1.00 77.06 189 ASN A O 1
ATOM 1560 N N . GLY A 1 190 ? 13.127 -7.303 -11.021 1.00 72.69 190 GLY A N 1
ATOM 1561 C CA . GLY A 1 190 ? 13.082 -5.987 -11.658 1.00 72.69 190 GLY A CA 1
ATOM 1562 C C . GLY A 1 190 ? 13.432 -6.008 -13.149 1.00 72.69 190 GLY A C 1
ATOM 1563 O O . GLY A 1 190 ? 13.666 -4.944 -13.729 1.00 72.69 190 GLY A O 1
ATOM 1564 N N . ASP A 1 191 ? 13.490 -7.193 -13.765 1.00 81.56 191 ASP A N 1
ATOM 1565 C CA . ASP A 1 191 ? 13.755 -7.338 -15.192 1.00 81.56 191 ASP A CA 1
ATOM 1566 C C . ASP A 1 191 ? 12.553 -6.855 -16.009 1.00 81.56 191 ASP A C 1
ATOM 1568 O O . ASP A 1 191 ? 11.393 -7.113 -15.684 1.00 81.56 191 ASP A O 1
ATOM 1572 N N . LEU A 1 192 ? 12.844 -6.172 -17.110 1.00 82.69 192 LEU A N 1
ATOM 1573 C CA . LEU A 1 192 ? 11.854 -5.637 -18.028 1.00 82.69 192 LEU A CA 1
ATOM 1574 C C . LEU A 1 192 ? 12.066 -6.238 -19.412 1.00 82.69 192 LEU A C 1
ATOM 1576 O O . LEU A 1 192 ? 13.137 -6.106 -19.998 1.00 82.69 192 LEU A O 1
ATOM 1580 N N . TYR A 1 193 ? 11.018 -6.843 -19.946 1.00 83.56 193 TYR A N 1
ATOM 1581 C CA . TYR A 1 193 ? 10.976 -7.425 -21.280 1.00 83.56 193 TYR A CA 1
ATOM 1582 C C . TYR A 1 193 ? 9.999 -6.619 -22.112 1.00 83.56 193 TYR A C 1
ATOM 1584 O O . TYR A 1 193 ? 8.897 -6.351 -21.642 1.00 83.56 193 TYR A O 1
ATOM 1592 N N . PHE A 1 194 ? 10.346 -6.237 -23.334 1.00 80.06 194 PHE A N 1
ATOM 1593 C CA . PHE A 1 194 ? 9.379 -5.594 -24.219 1.00 80.06 194 PHE A CA 1
ATOM 1594 C C . PHE A 1 194 ? 9.691 -5.827 -25.693 1.00 80.06 194 PHE A C 1
ATOM 1596 O O . PHE A 1 194 ? 10.833 -6.080 -26.074 1.00 80.06 194 PHE A O 1
ATOM 1603 N N . LEU A 1 195 ? 8.655 -5.716 -26.522 1.00 78.56 195 LEU A N 1
ATOM 1604 C CA . LEU A 1 195 ? 8.782 -5.774 -27.975 1.00 78.56 195 LEU A CA 1
ATOM 1605 C C . LEU A 1 195 ? 9.029 -4.377 -28.545 1.00 78.56 195 LEU A C 1
ATOM 1607 O O . LEU A 1 195 ? 8.244 -3.447 -28.324 1.00 78.56 195 LEU A O 1
ATOM 1611 N N . ALA A 1 196 ? 10.112 -4.241 -29.302 1.00 76.62 196 ALA A N 1
ATOM 1612 C CA . ALA A 1 196 ? 10.517 -3.011 -29.964 1.00 76.62 196 ALA A CA 1
ATOM 1613 C C . ALA A 1 196 ? 10.584 -3.213 -31.477 1.00 76.62 196 ALA A C 1
ATOM 1615 O O . ALA A 1 196 ? 11.004 -4.265 -31.945 1.00 76.62 196 ALA A O 1
ATOM 1616 N N . GLY A 1 197 ? 10.214 -2.186 -32.237 1.00 74.94 197 GLY A N 1
ATOM 1617 C CA . GLY A 1 197 ? 10.657 -2.068 -33.626 1.00 74.94 197 GLY A CA 1
ATOM 1618 C C . GLY A 1 197 ? 11.926 -1.223 -33.702 1.00 74.94 197 GLY A C 1
ATOM 1619 O O . GLY A 1 197 ? 12.119 -0.332 -32.865 1.00 74.94 197 GLY A O 1
ATOM 1620 N N . ILE A 1 198 ? 12.757 -1.450 -34.713 1.00 70.25 198 ILE A N 1
ATOM 1621 C CA . ILE A 1 198 ? 13.865 -0.550 -35.050 1.00 70.25 198 ILE A CA 1
ATOM 1622 C C . ILE A 1 198 ? 13.395 0.413 -36.138 1.00 70.25 198 ILE A C 1
ATOM 1624 O O . ILE A 1 198 ? 12.755 0.010 -37.104 1.00 70.25 198 ILE A O 1
ATOM 1628 N N . ARG A 1 199 ? 13.679 1.708 -35.969 1.00 65.94 199 ARG A N 1
ATOM 1629 C CA . ARG A 1 199 ? 13.437 2.705 -37.015 1.00 65.94 199 ARG A CA 1
ATOM 1630 C C . ARG A 1 199 ? 14.759 3.159 -37.608 1.00 65.94 199 ARG A C 1
ATOM 1632 O O . ARG A 1 199 ? 15.461 3.949 -36.977 1.00 65.94 199 ARG A O 1
ATOM 1639 N N . ASN A 1 200 ? 15.021 2.725 -38.835 1.00 59.19 200 ASN A N 1
ATOM 1640 C CA . ASN A 1 200 ? 16.167 3.163 -39.624 1.00 59.19 200 ASN A CA 1
ATOM 1641 C C . ASN A 1 200 ? 15.963 4.630 -40.037 1.00 59.19 200 ASN A C 1
ATOM 1643 O O . ASN A 1 200 ? 14.873 5.026 -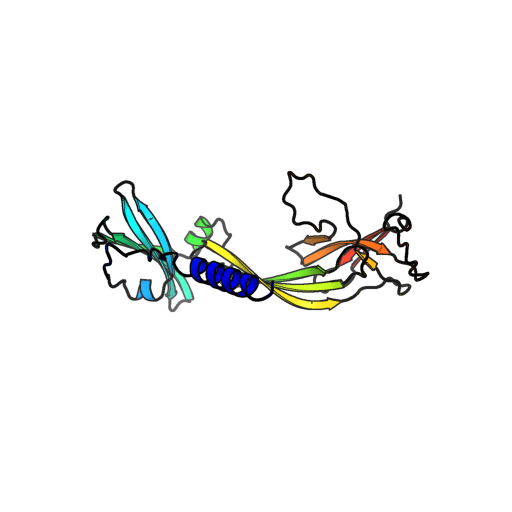40.446 1.00 59.19 200 ASN A O 1
ATOM 1647 N N . GLY A 1 201 ? 16.996 5.465 -39.910 1.00 49.69 201 GLY A N 1
ATOM 1648 C CA . GLY A 1 201 ? 16.939 6.933 -40.023 1.00 49.69 201 GLY A CA 1
ATOM 1649 C C . GLY A 1 201 ? 16.439 7.581 -41.335 1.00 49.69 201 GLY A C 1
ATOM 1650 O O . GLY A 1 201 ? 16.685 8.772 -41.532 1.00 49.69 201 GLY A O 1
ATOM 1651 N N . LYS A 1 202 ? 15.738 6.881 -42.237 1.00 43.47 202 LYS A N 1
ATOM 1652 C CA . LYS A 1 202 ? 15.199 7.450 -43.482 1.00 43.47 202 LYS A CA 1
ATOM 1653 C C . LYS A 1 202 ? 13.726 7.867 -43.343 1.00 43.47 202 LYS A C 1
ATOM 1655 O O . LYS A 1 202 ? 12.820 7.073 -43.497 1.00 43.47 202 LYS A O 1
ATOM 1660 N N . ILE A 1 203 ? 13.548 9.180 -43.165 1.00 42.50 203 ILE A N 1
ATOM 1661 C CA . ILE A 1 203 ? 12.388 10.002 -43.565 1.00 42.50 203 ILE A CA 1
ATOM 1662 C C . ILE A 1 203 ? 11.109 9.861 -42.712 1.00 42.50 203 ILE A C 1
ATOM 1664 O O . ILE A 1 203 ? 10.489 8.817 -42.558 1.00 42.50 203 ILE A O 1
ATOM 1668 N N . MET A 1 204 ? 10.675 11.000 -42.164 1.00 45.06 204 MET A N 1
ATOM 1669 C CA . MET A 1 204 ? 9.294 11.216 -41.734 1.00 45.06 204 MET A CA 1
ATOM 1670 C C . MET A 1 204 ? 8.480 11.623 -42.966 1.00 45.06 204 MET A C 1
ATOM 1672 O O . MET A 1 204 ? 8.469 12.804 -43.316 1.00 45.06 204 MET A O 1
ATOM 1676 N N . SER A 1 205 ? 7.827 10.683 -43.647 1.00 42.44 205 SER A N 1
ATOM 1677 C CA . SER A 1 205 ? 6.723 11.057 -44.534 1.00 42.44 205 SER A CA 1
ATOM 1678 C C . SER A 1 205 ? 5.507 11.394 -43.663 1.00 42.44 205 SER A C 1
ATOM 1680 O O . SER A 1 205 ? 5.333 10.858 -42.567 1.00 42.44 205 SER A O 1
ATOM 1682 N N . LYS A 1 206 ? 4.674 12.338 -44.117 1.00 41.62 206 LYS A N 1
ATOM 1683 C CA . LYS A 1 206 ? 3.390 12.672 -43.469 1.00 41.62 206 LYS A CA 1
ATOM 1684 C C . LYS A 1 206 ? 2.392 11.503 -43.497 1.00 41.62 206 LYS A C 1
ATOM 1686 O O . LYS A 1 206 ? 1.414 11.548 -42.759 1.00 41.62 206 LYS A O 1
ATOM 1691 N N . ASP A 1 207 ? 2.708 10.468 -44.270 1.00 42.00 207 ASP A N 1
ATOM 1692 C CA . ASP A 1 207 ? 1.940 9.246 -44.483 1.00 42.00 207 ASP A CA 1
ATOM 1693 C C . ASP A 1 207 ? 2.649 8.057 -43.807 1.00 42.00 207 ASP A C 1
ATOM 1695 O O . ASP A 1 207 ? 2.975 7.062 -44.444 1.00 42.00 207 ASP A O 1
ATOM 1699 N N . PHE A 1 208 ? 2.986 8.191 -42.519 1.00 42.09 208 PHE A N 1
ATOM 1700 C CA . PHE A 1 208 ? 3.571 7.096 -41.741 1.00 42.09 208 PHE A CA 1
ATOM 1701 C C . PHE A 1 208 ? 2.504 6.020 -41.511 1.00 42.09 208 PHE A C 1
ATOM 1703 O O . PHE A 1 208 ? 1.714 6.122 -40.568 1.00 42.09 208 PHE A O 1
ATOM 1710 N N . ASP A 1 209 ? 2.473 4.999 -42.368 1.00 47.22 209 ASP A N 1
ATOM 1711 C CA . ASP A 1 209 ? 1.696 3.798 -42.097 1.00 47.22 209 ASP A CA 1
ATOM 1712 C C . ASP A 1 209 ? 2.430 2.975 -41.033 1.00 47.22 209 ASP A C 1
ATOM 1714 O O . ASP A 1 209 ? 3.528 2.452 -41.237 1.00 47.22 209 ASP A O 1
ATOM 1718 N N . VAL A 1 210 ? 1.809 2.861 -39.857 1.00 47.59 210 VAL A N 1
ATOM 1719 C CA . VAL A 1 210 ? 2.314 2.067 -38.726 1.00 47.59 210 VAL A CA 1
ATOM 1720 C C . VAL A 1 210 ? 2.498 0.594 -39.128 1.00 47.59 210 VAL A C 1
ATOM 1722 O O . VAL A 1 210 ? 3.197 -0.133 -38.413 1.00 47.59 210 VAL A O 1
ATOM 1725 N N . ASN A 1 211 ? 1.902 0.182 -40.258 1.00 50.34 211 ASN A N 1
ATOM 1726 C CA . ASN A 1 211 ? 1.892 -1.171 -40.793 1.00 50.34 211 ASN A CA 1
ATOM 1727 C C . ASN A 1 211 ? 2.969 -1.517 -41.837 1.00 50.34 211 ASN A C 1
ATOM 1729 O O . ASN A 1 211 ? 3.158 -2.704 -42.089 1.00 50.34 211 ASN A O 1
ATOM 1733 N N . GLU A 1 212 ? 3.687 -0.556 -42.429 1.00 50.25 212 GLU A N 1
ATOM 1734 C CA . GLU A 1 212 ? 4.542 -0.848 -43.600 1.00 50.25 212 GLU A CA 1
ATOM 1735 C C . GLU A 1 212 ? 6.033 -1.108 -43.292 1.00 50.25 212 GLU A C 1
ATOM 1737 O O . GLU A 1 212 ? 6.706 -1.751 -44.091 1.00 50.25 212 GLU A O 1
ATOM 1742 N N . GLU A 1 213 ? 6.565 -0.721 -42.125 1.00 50.75 213 GLU A N 1
ATOM 1743 C CA . GLU A 1 213 ? 7.985 -0.963 -41.758 1.00 50.75 213 GLU A CA 1
ATOM 1744 C C . GLU A 1 213 ? 8.189 -2.177 -40.816 1.00 50.75 213 GLU A C 1
ATOM 1746 O O . GLU A 1 213 ? 9.051 -2.173 -39.937 1.00 50.75 213 GLU A O 1
ATOM 1751 N N . HIS A 1 214 ? 7.363 -3.222 -40.931 1.00 53.72 214 HIS A N 1
ATOM 1752 C CA . HIS A 1 214 ? 7.359 -4.372 -40.007 1.00 53.72 214 HIS A CA 1
ATOM 1753 C C . HIS A 1 214 ? 8.257 -5.545 -40.435 1.00 53.72 214 HIS A C 1
ATOM 1755 O O . HIS A 1 214 ? 7.766 -6.661 -40.595 1.00 53.72 214 HIS A O 1
ATOM 1761 N N . THR A 1 215 ? 9.565 -5.342 -40.578 1.00 55.66 215 THR A N 1
ATOM 1762 C CA . THR A 1 215 ? 10.497 -6.477 -40.781 1.00 55.66 215 THR A CA 1
ATOM 1763 C C . THR A 1 215 ? 11.476 -6.718 -39.635 1.00 55.66 215 THR A C 1
ATOM 1765 O O . THR A 1 215 ? 11.885 -7.860 -39.458 1.00 55.66 215 THR A O 1
ATOM 1768 N N . ASP A 1 216 ? 11.754 -5.719 -38.789 1.00 68.00 216 ASP A N 1
ATOM 1769 C CA . ASP A 1 216 ? 12.768 -5.839 -37.729 1.00 68.00 216 ASP A CA 1
ATOM 1770 C C . ASP A 1 216 ? 12.149 -5.622 -36.337 1.00 68.00 216 ASP A C 1
ATOM 1772 O O . ASP A 1 216 ? 12.150 -4.516 -35.779 1.00 68.00 216 ASP A O 1
ATOM 1776 N N . LEU A 1 217 ? 11.561 -6.688 -35.779 1.00 76.75 217 LEU A N 1
ATOM 1777 C CA . LEU A 1 217 ? 11.095 -6.718 -34.389 1.00 76.75 217 LEU A CA 1
ATOM 1778 C C . LEU A 1 217 ? 12.158 -7.317 -33.482 1.00 76.75 217 LEU A C 1
ATOM 1780 O O . LEU A 1 217 ? 12.797 -8.299 -33.828 1.00 76.75 217 LEU A O 1
ATOM 1784 N N . HIS A 1 218 ? 12.309 -6.749 -32.295 1.00 81.69 218 HIS A N 1
ATOM 1785 C CA . HIS A 1 218 ? 13.271 -7.185 -31.297 1.00 81.69 218 HIS A CA 1
ATOM 1786 C C . HIS A 1 218 ? 12.554 -7.398 -29.962 1.00 81.69 218 HIS A C 1
ATOM 1788 O O . HIS A 1 218 ? 11.811 -6.527 -29.499 1.00 81.69 218 HIS A O 1
ATOM 1794 N N . LEU A 1 219 ? 12.765 -8.555 -29.332 1.00 84.69 219 LEU A N 1
ATOM 1795 C CA . LEU A 1 219 ? 12.445 -8.756 -27.922 1.00 84.69 219 LEU A CA 1
ATOM 1796 C C . LEU A 1 219 ? 13.650 -8.309 -27.104 1.00 84.69 219 LEU A C 1
ATOM 1798 O O . LEU A 1 219 ? 14.688 -8.969 -27.099 1.00 84.69 219 LEU A O 1
ATOM 1802 N N . ILE A 1 220 ? 13.494 -7.195 -26.399 1.00 84.81 220 ILE A N 1
ATOM 1803 C CA . ILE A 1 220 ? 14.580 -6.585 -25.642 1.00 84.81 220 ILE A CA 1
ATOM 1804 C C . ILE A 1 220 ? 14.367 -6.834 -24.156 1.00 84.81 220 ILE A C 1
ATOM 1806 O O . ILE A 1 220 ? 13.257 -6.689 -23.637 1.00 84.81 220 ILE A O 1
ATOM 1810 N N . LYS A 1 221 ? 15.454 -7.187 -23.472 1.00 88.50 221 LYS A N 1
ATOM 1811 C CA . LYS A 1 221 ? 15.521 -7.387 -22.030 1.00 88.50 221 LYS A CA 1
ATOM 1812 C C . LYS A 1 221 ? 16.417 -6.331 -21.390 1.00 88.50 221 LYS A C 1
ATOM 1814 O O . LYS A 1 221 ? 17.583 -6.188 -21.756 1.00 88.50 221 LYS A O 1
ATOM 1819 N N . PHE A 1 222 ? 15.890 -5.665 -20.370 1.00 85.69 222 PHE A N 1
ATOM 1820 C CA . PHE A 1 222 ? 16.633 -4.785 -19.475 1.00 85.69 222 PHE A CA 1
ATOM 1821 C C . PHE A 1 222 ? 16.655 -5.352 -18.059 1.00 85.69 222 PHE A C 1
ATOM 1823 O O . PHE A 1 222 ? 15.645 -5.877 -17.590 1.00 85.69 222 PHE A O 1
ATOM 1830 N N . ASN A 1 223 ? 17.791 -5.227 -17.373 1.00 86.56 223 ASN A N 1
ATOM 1831 C CA . ASN A 1 223 ? 17.876 -5.512 -15.940 1.00 86.56 223 ASN A CA 1
ATOM 1832 C C . ASN A 1 223 ? 17.303 -4.337 -15.119 1.00 86.56 223 ASN A C 1
ATOM 1834 O O . ASN A 1 223 ? 17.055 -3.251 -15.651 1.00 86.56 223 ASN A O 1
ATOM 1838 N N . LYS A 1 224 ? 17.156 -4.513 -13.801 1.00 82.06 224 LYS A N 1
ATOM 1839 C CA . LYS A 1 224 ? 16.705 -3.465 -12.857 1.00 82.06 224 LYS A CA 1
ATOM 1840 C C . LYS A 1 224 ? 17.524 -2.160 -12.876 1.00 82.06 224 LYS A C 1
ATOM 1842 O O . LYS A 1 224 ? 17.060 -1.136 -12.378 1.00 82.06 224 LYS A O 1
ATOM 1847 N N . ASP A 1 225 ? 18.739 -2.194 -13.416 1.00 84.75 225 ASP A N 1
ATOM 1848 C CA . ASP A 1 225 ? 19.667 -1.066 -13.470 1.00 84.75 225 ASP A CA 1
ATOM 1849 C C . ASP A 1 225 ? 19.627 -0.314 -14.807 1.00 84.75 225 ASP A C 1
ATOM 1851 O O . ASP A 1 225 ? 20.350 0.660 -14.972 1.00 84.75 225 ASP A O 1
ATOM 1855 N N . LEU A 1 226 ? 18.676 -0.670 -15.683 1.00 83.62 226 LEU A N 1
ATOM 1856 C CA . LEU A 1 226 ? 18.496 -0.118 -17.030 1.00 83.62 226 LEU A CA 1
ATOM 1857 C C . LEU A 1 226 ? 19.626 -0.467 -18.006 1.00 83.62 226 LEU A C 1
ATOM 1859 O O . LEU A 1 226 ? 19.735 0.164 -19.061 1.00 83.62 226 LEU A O 1
ATOM 1863 N N . ASP A 1 227 ? 20.377 -1.531 -17.735 1.00 85.94 227 ASP A N 1
ATOM 1864 C CA . ASP A 1 227 ? 21.292 -2.103 -18.714 1.00 85.94 227 ASP A CA 1
ATOM 1865 C C . ASP A 1 227 ? 20.530 -3.042 -19.646 1.00 85.94 227 ASP A C 1
ATOM 1867 O O . ASP A 1 227 ? 19.742 -3.886 -19.203 1.00 85.94 227 ASP A O 1
ATOM 1871 N N . MET A 1 228 ? 20.783 -2.916 -20.948 1.00 86.31 228 MET A N 1
ATOM 1872 C CA . MET A 1 228 ? 20.301 -3.880 -21.931 1.00 86.31 228 MET A CA 1
ATOM 1873 C C . MET A 1 228 ? 21.106 -5.170 -21.766 1.00 86.31 228 MET A C 1
ATOM 1875 O O . MET A 1 228 ? 22.317 -5.182 -21.966 1.00 86.31 228 MET A O 1
ATOM 1879 N N . VAL A 1 229 ? 20.434 -6.251 -21.379 1.00 90.06 229 VAL A N 1
ATOM 1880 C CA . VAL A 1 229 ? 21.064 -7.553 -21.094 1.00 90.06 229 VAL A CA 1
ATOM 1881 C C . VAL A 1 229 ? 20.667 -8.634 -22.094 1.00 90.06 229 VAL A C 1
ATOM 1883 O O . VAL A 1 229 ? 21.199 -9.740 -22.056 1.00 90.06 229 VAL A O 1
ATOM 1886 N N . GLY A 1 230 ? 19.724 -8.333 -22.984 1.00 86.50 230 GLY A N 1
ATOM 1887 C CA . GLY A 1 230 ? 19.350 -9.218 -24.072 1.00 86.50 230 GLY A CA 1
ATOM 1888 C C . GLY A 1 230 ? 18.663 -8.448 -25.184 1.00 86.50 230 GLY A C 1
ATOM 1889 O O . GLY A 1 230 ? 17.836 -7.576 -24.921 1.00 86.50 230 GLY A O 1
ATOM 1890 N N . ASP A 1 231 ? 19.006 -8.802 -26.411 1.00 88.44 231 ASP A N 1
ATOM 1891 C CA . ASP A 1 231 ? 18.356 -8.322 -27.615 1.00 88.44 231 ASP A CA 1
ATOM 1892 C C . ASP A 1 231 ? 18.169 -9.512 -28.559 1.00 88.44 231 ASP A C 1
ATOM 1894 O O . ASP A 1 231 ? 19.142 -10.146 -28.974 1.00 88.44 231 ASP A O 1
ATOM 1898 N N . LEU A 1 232 ? 16.914 -9.875 -28.818 1.00 86.31 232 LEU A N 1
ATOM 1899 C CA . LEU A 1 232 ? 16.562 -11.007 -29.661 1.00 86.31 232 LEU A CA 1
ATOM 1900 C C . LEU A 1 232 ? 15.787 -10.518 -30.891 1.00 86.31 232 LEU A C 1
ATOM 1902 O O . LEU A 1 232 ? 14.594 -10.224 -30.760 1.00 86.31 232 LEU A O 1
ATOM 1906 N N . PRO A 1 233 ? 16.409 -10.485 -32.084 1.00 83.56 233 PRO A N 1
ATOM 1907 C CA . PRO A 1 233 ? 15.694 -10.202 -33.320 1.00 83.56 233 PRO A CA 1
ATOM 1908 C C . PRO A 1 233 ? 14.695 -11.324 -33.634 1.00 83.56 233 PRO A C 1
ATOM 1910 O O . PRO A 1 233 ? 15.024 -12.513 -33.602 1.00 83.56 233 PRO A O 1
ATOM 1913 N N . ILE A 1 234 ? 13.468 -10.939 -33.964 1.00 77.25 234 ILE A N 1
ATOM 1914 C CA . ILE A 1 234 ? 12.351 -11.804 -34.335 1.00 77.25 234 ILE A CA 1
ATOM 1915 C C . ILE A 1 234 ? 12.224 -11.764 -35.854 1.00 77.25 234 ILE A C 1
ATOM 1917 O O . ILE A 1 234 ? 11.914 -10.726 -36.434 1.00 77.25 234 ILE A O 1
ATOM 1921 N N . LYS A 1 235 ? 12.458 -12.913 -36.490 1.00 71.88 235 LYS A N 1
ATOM 1922 C CA . LYS A 1 235 ? 12.279 -13.104 -37.933 1.00 71.88 235 LYS A CA 1
ATOM 1923 C C . LYS A 1 235 ? 10.895 -13.699 -38.194 1.00 71.88 235 LYS A C 1
ATOM 1925 O O . LYS A 1 235 ? 10.500 -14.617 -37.473 1.00 71.88 235 LYS A O 1
ATOM 1930 N N . PHE A 1 236 ? 10.202 -13.189 -39.208 1.00 59.00 236 PHE A N 1
ATOM 1931 C CA . PHE A 1 236 ? 8.943 -13.737 -39.719 1.00 59.00 236 PHE A CA 1
ATOM 1932 C C . PHE A 1 236 ? 9.171 -14.501 -41.021 1.00 59.00 236 PHE A C 1
ATOM 1934 O O . PHE A 1 236 ? 10.062 -14.083 -41.795 1.00 59.00 236 PHE A O 1
#

Foldseek 3Di:
DPPVVVVVVVVVVVVPPDPPPPDPDDPADDDDDDDPQQVQWDFQDWDADPQRWTKTKTWGWDQDPVRWTKIKIWIWTAGPRRHTDDIDIDIDGPVNVCVVLVNQPPDQKDKFWAKDWDDDFVDFTKIWIKIWIWGQDSNVNHTDIDIDTDDIDRDADPVRWTWGAHDPDDDPPVDPDPRGPQWDADRPFRKIWGKTATDDPDDDDVPPDSPPRPAWIWTWMAGSVRDTPDIHTDGD